Protein AF-A0A229HNH2-F1 (afdb_monomer)

Mean predicted aligned error: 7.45 Å

Foldseek 3Di:
DAAQEEFEDQADQQAAADPPQCQLEGAEDELDEQAEYYQEEFEQRAAERYEAEYDVLRAYEQYEYEQYEYYHRPAHYENAYDLNHQYWQYAYYNYHGDHYFVRCLNVQQHPRHGHDSVPDGGDPGPGDDRRNHDHPVPDDDDDDDPVCNPVVPDDDDDDPPPDDDDDRVPRHNDDPCVCVPPPPPPPDDD

pLDDT: mean 87.56, std 13.3, range [35.66, 98.62]

Nearest PDB structures (foldseek):
  2pyg-assembly1_A  TM=7.990E-01  e=7.501E-02  unclassified
  6qi5-assembly1_S  TM=5.447E-01  e=1.679E+00  Lizard adenovirus 2
  9buj-assembly1_A  TM=2.750E-01  e=4.146E+00  Pseudoalteromonas fuliginea

Solvent-accessible surface area (backbone atoms only — not comparable to full-atom values): 10887 Å² total; per-residue (Å²): 118,47,65,32,41,78,38,63,53,41,59,77,57,83,36,52,54,62,92,82,67,57,72,10,40,50,44,82,36,63,27,44,61,64,42,40,41,36,16,30,33,25,30,47,6,72,49,19,17,39,39,40,21,31,40,83,82,31,33,27,28,45,28,38,43,30,47,26,41,35,46,75,28,70,22,29,37,40,44,44,44,39,92,86,10,46,27,32,38,32,18,34,42,78,52,48,73,86,41,44,32,45,74,58,41,70,72,59,12,30,59,89,70,15,26,53,60,81,56,78,74,28,78,80,81,91,64,80,80,74,70,76,38,40,58,74,89,71,55,77,75,80,74,90,50,85,93,47,84,51,69,93,74,60,76,91,72,82,87,69,85,66,82,70,88,81,61,72,94,74,51,55,59,59,63,95,62,65,76,65,77,64,79,77,81,69,92,74,81,133

Structure (mmCIF, N/CA/C/O backbone):
data_AF-A0A229HNH2-F1
#
_entry.id   AF-A0A229HNH2-F1
#
loop_
_atom_site.group_PD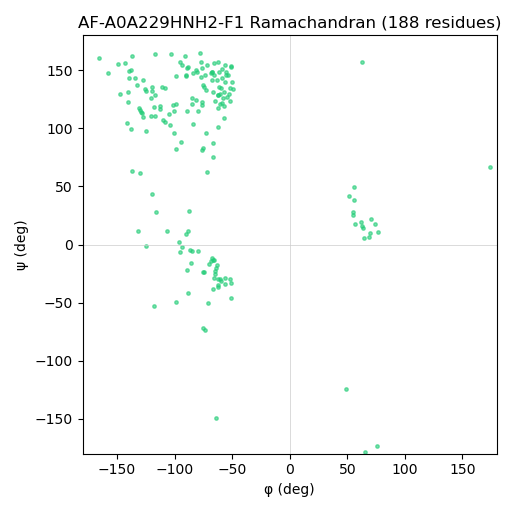B
_atom_site.id
_atom_site.type_symbol
_atom_site.label_atom_id
_atom_site.label_alt_id
_atom_site.label_comp_id
_atom_site.label_asym_id
_atom_site.label_entity_id
_atom_site.label_seq_id
_atom_site.pdbx_PDB_ins_code
_atom_site.Cartn_x
_atom_site.Cartn_y
_atom_site.Cartn_z
_atom_site.occupancy
_atom_site.B_iso_or_equiv
_atom_site.auth_seq_id
_atom_site.auth_comp_id
_atom_site.auth_asym_id
_atom_site.auth_atom_id
_atom_site.pdbx_PDB_model_num
ATOM 1 N N . MET A 1 1 ? -10.407 2.114 -5.398 1.00 87.88 1 MET A N 1
ATOM 2 C CA . MET A 1 1 ? -10.432 0.740 -4.842 1.00 87.88 1 MET A CA 1
ATOM 3 C C . MET A 1 1 ? -9.210 -0.003 -5.349 1.00 87.88 1 MET A C 1
ATOM 5 O O . MET A 1 1 ? -8.843 0.214 -6.494 1.00 87.88 1 MET A O 1
ATOM 9 N N . VAL A 1 2 ? -8.609 -0.860 -4.525 1.00 94.00 2 VAL A N 1
ATOM 10 C CA . VAL A 1 2 ? -7.441 -1.685 -4.864 1.00 94.00 2 VAL A CA 1
ATOM 11 C C . VAL A 1 2 ? -7.742 -3.128 -4.459 1.00 94.00 2 VAL A C 1
ATOM 13 O O . VAL A 1 2 ? -7.948 -3.395 -3.273 1.00 94.00 2 VAL A O 1
ATOM 16 N N . ALA A 1 3 ? -7.817 -4.052 -5.419 1.00 95.69 3 ALA A N 1
ATOM 17 C CA . ALA A 1 3 ? -8.195 -5.434 -5.133 1.00 95.69 3 ALA A CA 1
ATOM 18 C C . ALA A 1 3 ? -7.377 -6.472 -5.903 1.00 95.69 3 ALA A C 1
ATOM 20 O O . ALA A 1 3 ? -7.066 -6.252 -7.070 1.00 95.69 3 ALA A O 1
ATOM 21 N N . GLY A 1 4 ? -7.073 -7.602 -5.256 1.00 96.38 4 GLY A N 1
ATOM 22 C CA . GLY A 1 4 ? -6.458 -8.764 -5.908 1.00 96.38 4 GLY A CA 1
ATOM 23 C C . GLY A 1 4 ? -5.004 -8.601 -6.337 1.00 96.38 4 GLY A C 1
ATOM 24 O O . GLY A 1 4 ? -4.561 -9.313 -7.233 1.00 96.38 4 GLY A O 1
ATOM 25 N N . ASN A 1 5 ? -4.259 -7.664 -5.749 1.00 97.06 5 ASN A N 1
ATOM 26 C CA . ASN A 1 5 ? -2.868 -7.420 -6.130 1.00 97.06 5 ASN A CA 1
ATOM 27 C C . ASN A 1 5 ? -1.907 -8.275 -5.302 1.00 97.06 5 ASN A C 1
ATOM 29 O O . ASN A 1 5 ? -2.140 -8.502 -4.113 1.00 97.06 5 ASN A O 1
ATOM 33 N N . LEU A 1 6 ? -0.806 -8.696 -5.926 1.00 97.69 6 LEU A N 1
ATOM 34 C CA . LEU A 1 6 ? 0.393 -9.174 -5.244 1.00 97.69 6 LEU A CA 1
ATOM 35 C C . LEU A 1 6 ? 1.407 -8.025 -5.204 1.00 97.69 6 LEU A C 1
ATOM 37 O O . LEU A 1 6 ? 1.795 -7.520 -6.255 1.00 97.69 6 LEU A O 1
ATOM 41 N N . VAL A 1 7 ? 1.827 -7.619 -4.007 1.00 97.31 7 VAL A N 1
ATOM 42 C CA . VAL A 1 7 ? 2.849 -6.585 -3.798 1.00 97.31 7 VAL A CA 1
ATOM 43 C C . VAL A 1 7 ? 3.923 -7.142 -2.875 1.00 97.31 7 VAL A C 1
ATOM 45 O O . VAL A 1 7 ? 3.673 -7.353 -1.690 1.00 97.31 7 VAL A O 1
ATOM 48 N N . SER A 1 8 ? 5.115 -7.401 -3.402 1.00 96.31 8 SER A N 1
ATOM 49 C CA . SER A 1 8 ? 6.157 -8.086 -2.640 1.00 96.31 8 SER A CA 1
ATOM 50 C C . SER A 1 8 ? 7.541 -7.488 -2.822 1.00 96.31 8 SER A C 1
ATOM 52 O O . SER A 1 8 ? 7.865 -6.998 -3.901 1.00 96.31 8 SER A O 1
ATOM 54 N N . ASP A 1 9 ? 8.365 -7.616 -1.782 1.00 94.44 9 ASP A N 1
ATOM 55 C CA . ASP A 1 9 ? 9.803 -7.336 -1.812 1.00 94.44 9 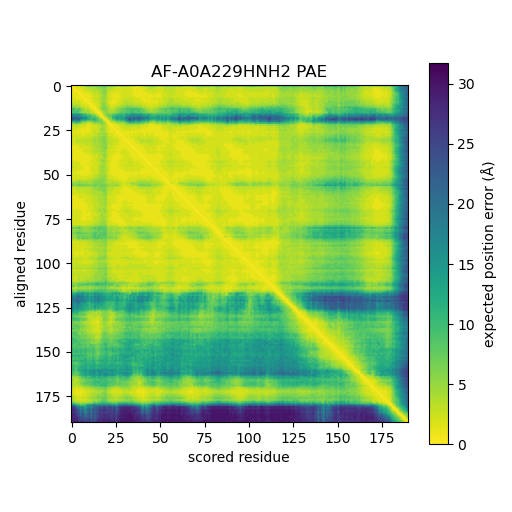ASP A CA 1
ATOM 56 C C . ASP A 1 9 ? 10.163 -5.956 -2.391 1.00 94.44 9 ASP A C 1
ATOM 58 O O . ASP A 1 9 ? 11.131 -5.843 -3.149 1.00 94.44 9 ASP A O 1
ATOM 62 N N . ASN A 1 10 ? 9.418 -4.895 -2.048 1.00 91.94 10 ASN A N 1
ATOM 63 C CA . ASN A 1 10 ? 9.704 -3.535 -2.522 1.00 91.94 10 ASN A CA 1
ATOM 64 C C . ASN A 1 10 ? 10.969 -2.945 -1.856 1.00 91.94 10 ASN A C 1
ATOM 66 O O . ASN A 1 10 ? 10.907 -1.977 -1.107 1.00 91.94 10 ASN A O 1
ATOM 70 N N . ASN A 1 11 ? 12.123 -3.572 -2.077 1.00 91.62 11 ASN A N 1
ATOM 71 C CA . ASN A 1 11 ? 13.376 -3.355 -1.351 1.00 91.62 11 ASN A CA 1
ATOM 72 C C . ASN A 1 11 ? 14.586 -3.179 -2.288 1.00 91.62 11 ASN A C 1
ATOM 74 O O . ASN A 1 11 ? 15.728 -3.268 -1.824 1.00 91.62 11 ASN A O 1
ATOM 78 N N . ALA A 1 12 ? 14.360 -3.000 -3.594 1.00 89.06 12 ALA A N 1
ATOM 79 C CA . ALA A 1 12 ? 15.430 -2.843 -4.578 1.00 89.06 12 ALA A CA 1
ATOM 80 C C . ALA A 1 12 ? 16.268 -1.599 -4.244 1.00 89.06 12 ALA A C 1
ATOM 82 O O . ALA A 1 12 ? 15.740 -0.497 -4.119 1.00 89.06 12 ALA A O 1
ATOM 83 N N 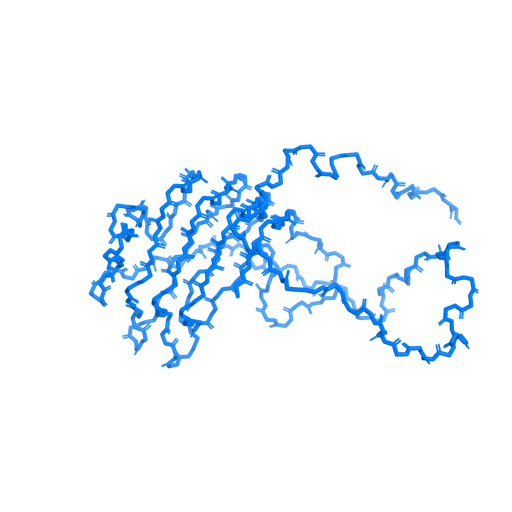. ARG A 1 13 ? 17.570 -1.796 -4.011 1.00 85.75 13 ARG A N 1
ATOM 84 C CA . ARG A 1 13 ? 18.489 -0.729 -3.566 1.00 85.75 13 ARG A CA 1
ATOM 85 C C . ARG A 1 13 ? 19.124 0.024 -4.730 1.00 85.75 13 ARG A C 1
ATOM 87 O O . ARG A 1 13 ? 19.587 1.141 -4.552 1.00 85.75 13 ARG A O 1
ATOM 94 N N . ASP A 1 14 ? 19.155 -0.617 -5.885 1.00 85.50 14 ASP A N 1
ATOM 95 C CA . ASP A 1 14 ? 19.670 -0.166 -7.173 1.00 85.50 14 ASP A CA 1
ATOM 96 C C . ASP A 1 14 ? 18.609 0.590 -7.988 1.00 85.50 14 ASP A C 1
ATOM 98 O O . ASP A 1 14 ? 18.627 0.604 -9.215 1.00 85.50 14 ASP A O 1
ATOM 102 N N . THR A 1 15 ? 17.668 1.236 -7.303 1.00 82.75 15 THR A N 1
ATOM 103 C CA . THR A 1 15 ? 16.742 2.189 -7.911 1.00 82.75 15 THR A CA 1
ATOM 104 C C . THR A 1 15 ? 17.283 3.603 -7.742 1.00 82.75 15 THR A C 1
ATOM 106 O O . THR A 1 15 ? 18.041 3.855 -6.799 1.00 82.75 15 THR A O 1
ATOM 109 N N . PRO A 1 16 ? 16.873 4.564 -8.585 1.00 83.25 16 PRO A N 1
ATOM 110 C CA . PRO A 1 16 ? 17.062 5.970 -8.269 1.00 83.25 16 PRO A CA 1
ATOM 111 C C . PRO A 1 16 ? 16.540 6.307 -6.875 1.00 83.25 16 PRO A C 1
ATOM 113 O O . PRO A 1 16 ? 15.633 5.628 -6.372 1.00 83.25 16 PRO A O 1
ATOM 116 N N . GLU A 1 17 ? 17.106 7.346 -6.261 1.00 76.19 17 GLU A N 1
ATOM 117 C CA . GLU A 1 17 ? 16.601 7.856 -4.989 1.00 76.19 17 GLU A CA 1
ATOM 118 C C . GLU A 1 17 ? 15.090 8.108 -5.102 1.00 76.19 17 GLU A C 1
ATOM 120 O O . GLU A 1 17 ? 14.620 8.839 -5.978 1.00 76.19 17 GLU A O 1
ATOM 125 N N . GLN A 1 18 ? 14.309 7.478 -4.223 1.00 65.44 18 GLN A N 1
ATOM 126 C CA . GLN A 1 18 ? 12.887 7.769 -4.130 1.00 65.44 18 GLN A CA 1
ATOM 127 C C . GLN A 1 18 ? 12.692 8.989 -3.238 1.00 65.44 18 GLN A C 1
ATOM 129 O O . GLN A 1 18 ? 12.740 8.873 -2.013 1.00 65.44 18 GLN A O 1
ATOM 134 N N . ALA A 1 19 ? 12.418 10.130 -3.872 1.00 54.72 19 ALA A N 1
ATOM 135 C CA . ALA A 1 19 ? 12.177 11.409 -3.207 1.00 54.72 19 ALA A CA 1
ATOM 136 C C . ALA A 1 19 ? 11.106 11.337 -2.093 1.00 54.72 19 ALA A C 1
ATOM 138 O O . ALA A 1 19 ? 11.207 12.049 -1.099 1.00 54.72 19 ALA A O 1
ATOM 139 N N . ASP A 1 20 ? 10.132 10.425 -2.213 1.00 57.72 20 ASP A N 1
ATOM 140 C CA . ASP A 1 20 ? 8.937 10.382 -1.354 1.00 57.72 20 ASP A CA 1
ATOM 141 C C . ASP A 1 20 ? 8.919 9.237 -0.320 1.00 57.72 20 ASP A C 1
ATOM 143 O O . ASP A 1 20 ? 7.894 8.957 0.304 1.00 57.72 20 ASP A O 1
ATOM 147 N N . GLY A 1 21 ? 10.041 8.538 -0.109 1.00 69.94 21 GLY A N 1
ATOM 148 C CA . GLY A 1 21 ? 10.166 7.581 1.000 1.00 69.94 21 GLY A CA 1
ATOM 149 C C . GLY A 1 21 ? 9.406 6.252 0.845 1.00 69.94 21 GLY A C 1
ATOM 150 O O . GLY A 1 21 ? 9.248 5.533 1.835 1.00 69.94 21 GLY A O 1
ATOM 151 N N . GLY A 1 22 ? 8.991 5.897 -0.377 1.00 84.00 22 GLY A N 1
ATOM 152 C CA . GLY A 1 22 ? 8.278 4.652 -0.711 1.00 84.00 22 GLY A CA 1
ATOM 153 C C . GLY A 1 22 ? 9.092 3.357 -0.571 1.00 84.00 22 GLY A C 1
ATOM 154 O O . GLY A 1 22 ? 8.516 2.268 -0.571 1.00 84.00 22 GLY A O 1
ATOM 155 N N . PHE A 1 23 ? 10.415 3.456 -0.404 1.00 89.44 23 PHE A N 1
ATOM 156 C CA . PHE A 1 23 ? 11.299 2.303 -0.224 1.00 89.44 23 PHE A CA 1
ATOM 157 C C . PHE A 1 23 ? 10.831 1.415 0.937 1.00 89.44 23 PHE A C 1
ATOM 159 O O . PHE A 1 23 ? 10.675 1.885 2.067 1.00 89.44 23 PHE A O 1
ATOM 166 N N . GLY A 1 24 ? 10.665 0.120 0.680 1.00 92.12 24 GLY A N 1
ATOM 167 C CA . GLY A 1 24 ? 10.291 -0.876 1.681 1.00 92.12 24 GLY A CA 1
ATOM 168 C C . GLY A 1 24 ? 8.819 -0.860 2.084 1.00 92.12 24 GLY A C 1
ATOM 169 O O . GLY A 1 24 ? 8.477 -1.502 3.077 1.00 92.12 24 GLY A O 1
ATOM 170 N N . ILE A 1 25 ? 7.957 -0.128 1.374 1.00 93.50 25 ILE A N 1
ATOM 171 C CA . ILE A 1 25 ? 6.512 -0.065 1.630 1.00 93.50 25 ILE A CA 1
ATOM 172 C C . ILE A 1 25 ? 5.762 -0.811 0.523 1.00 93.50 25 ILE A C 1
ATOM 174 O O . ILE A 1 25 ? 6.049 -0.603 -0.650 1.00 93.50 25 ILE A O 1
ATOM 178 N N . GLY A 1 26 ? 4.776 -1.639 0.875 1.00 96.25 26 GLY A N 1
ATOM 179 C CA . GLY A 1 26 ? 3.901 -2.285 -0.105 1.00 96.25 26 GLY A CA 1
ATOM 180 C C . GLY A 1 26 ? 2.863 -1.322 -0.694 1.00 96.25 26 GLY A C 1
ATOM 181 O O . GLY A 1 26 ? 2.951 -0.926 -1.851 1.00 96.25 26 GLY A O 1
ATOM 182 N N . ILE A 1 27 ? 1.860 -0.936 0.096 1.00 97.25 27 ILE A N 1
ATOM 183 C CA . ILE A 1 27 ? 0.777 -0.027 -0.318 1.00 97.25 27 ILE A CA 1
ATOM 184 C C . ILE A 1 27 ? 0.704 1.150 0.656 1.00 97.25 27 ILE A C 1
ATOM 186 O O . ILE A 1 27 ? 0.673 0.951 1.867 1.00 97.25 27 ILE A O 1
ATOM 190 N N . GLY A 1 28 ? 0.640 2.378 0.146 1.00 94.75 28 GLY A N 1
ATOM 191 C CA . GLY A 1 28 ? 0.473 3.586 0.959 1.00 94.75 28 GLY A CA 1
ATOM 192 C C . GLY A 1 28 ? -0.893 4.243 0.766 1.00 94.75 28 GLY A C 1
ATOM 193 O O . GLY A 1 28 ? -1.346 4.419 -0.362 1.00 94.75 28 GLY A O 1
ATOM 194 N N . ILE A 1 29 ? -1.532 4.645 1.865 1.00 95.00 29 ILE A N 1
ATOM 195 C CA . ILE A 1 29 ? -2.704 5.528 1.893 1.00 95.00 29 ILE A CA 1
ATOM 196 C C . ILE A 1 29 ? -2.367 6.714 2.797 1.00 95.00 29 ILE A C 1
ATOM 198 O O . ILE A 1 29 ? -2.491 6.621 4.017 1.00 95.00 29 ILE A O 1
ATOM 202 N N . ALA A 1 30 ? -1.963 7.830 2.195 1.00 92.94 30 ALA A N 1
ATOM 203 C CA . ALA A 1 30 ? -1.627 9.063 2.901 1.00 92.94 30 ALA A CA 1
ATOM 204 C C . ALA A 1 30 ? -2.760 10.087 2.716 1.00 92.94 30 ALA A C 1
ATOM 206 O O . ALA A 1 30 ? -3.043 10.506 1.598 1.00 92.94 30 ALA A O 1
ATOM 207 N N . GLY A 1 31 ? -3.485 10.415 3.792 1.00 94.06 31 GLY A N 1
ATOM 208 C CA . GLY A 1 31 ? -4.653 11.313 3.762 1.00 94.06 31 GLY A CA 1
ATOM 209 C C . GLY A 1 31 ? -5.854 10.788 2.958 1.00 94.06 31 GLY A C 1
ATOM 210 O O . GLY A 1 31 ? -6.844 11.494 2.777 1.00 94.06 31 GLY A O 1
ATOM 211 N N . GLY A 1 32 ? -5.789 9.551 2.460 1.00 95.38 32 GLY A N 1
ATOM 212 C CA . GLY A 1 32 ? -6.831 8.972 1.618 1.00 95.38 32 GLY A CA 1
ATOM 213 C C . GLY A 1 32 ? -8.137 8.734 2.374 1.00 95.38 32 GLY A C 1
ATOM 214 O O . GLY A 1 32 ? -8.141 8.411 3.565 1.00 95.38 32 GLY A O 1
ATOM 215 N N . GLN A 1 33 ? -9.261 8.851 1.667 1.00 96.62 33 GLN A N 1
ATOM 216 C CA . GLN A 1 33 ? -10.592 8.699 2.249 1.00 96.62 33 GLN A CA 1
ATOM 217 C C . GLN A 1 33 ? -11.430 7.685 1.475 1.00 96.62 33 GLN A C 1
ATOM 219 O O . GLN A 1 33 ? -11.388 7.649 0.247 1.00 96.62 33 GLN A O 1
ATOM 224 N N . HIS A 1 34 ? -12.210 6.882 2.196 1.00 97.31 34 HIS A N 1
ATOM 225 C CA . HIS A 1 34 ? -13.158 5.908 1.651 1.00 97.31 34 HIS A CA 1
ATOM 226 C C . HIS A 1 34 ? -12.533 4.911 0.662 1.00 97.31 34 HIS A C 1
ATOM 228 O O . HIS A 1 34 ? -13.211 4.374 -0.217 1.00 97.31 34 HIS A O 1
ATOM 234 N N . ASN A 1 35 ? -11.235 4.625 0.809 1.00 97.38 35 ASN A N 1
ATOM 235 C CA . ASN A 1 35 ? -10.569 3.611 0.005 1.00 97.38 35 ASN A CA 1
ATOM 236 C C . ASN A 1 35 ? -10.990 2.217 0.463 1.00 97.38 35 ASN A C 1
ATOM 238 O O . ASN A 1 35 ? -11.176 1.967 1.651 1.00 97.38 35 ASN A O 1
ATOM 242 N N . ALA A 1 36 ? -11.079 1.291 -0.486 1.00 96.38 36 ALA A N 1
ATOM 243 C CA . ALA A 1 36 ? -11.277 -0.126 -0.218 1.00 96.38 36 ALA A CA 1
ATOM 244 C C . ALA A 1 36 ? -10.067 -0.907 -0.739 1.00 96.38 36 ALA A C 1
ATOM 246 O O . ALA A 1 36 ? -9.789 -0.864 -1.942 1.00 96.38 36 ALA A O 1
ATOM 247 N N . LEU A 1 37 ? -9.363 -1.583 0.170 1.00 97.44 37 LEU A N 1
ATOM 248 C CA . LEU A 1 37 ? -8.260 -2.504 -0.104 1.00 97.44 37 LEU A CA 1
ATOM 249 C C . LEU A 1 37 ? -8.750 -3.919 0.181 1.00 97.44 37 LEU A C 1
ATOM 251 O O . LEU A 1 37 ? -8.927 -4.290 1.343 1.00 97.44 37 LEU A O 1
ATOM 255 N N . LEU A 1 38 ? -9.006 -4.685 -0.876 1.00 97.19 38 LEU A N 1
ATOM 256 C CA . LEU A 1 38 ? -9.692 -5.972 -0.794 1.00 97.19 38 LEU A CA 1
ATOM 257 C C . LEU A 1 38 ? -8.810 -7.099 -1.329 1.00 97.19 38 LEU A C 1
ATOM 259 O O . LEU A 1 38 ? -8.402 -7.054 -2.485 1.00 97.19 38 LEU A O 1
ATOM 263 N N . ARG A 1 39 ? -8.582 -8.157 -0.547 1.00 98.19 39 ARG A N 1
ATOM 264 C CA . ARG A 1 39 ? -7.971 -9.401 -1.066 1.00 98.19 39 ARG A CA 1
ATOM 265 C C . ARG A 1 39 ? -6.615 -9.190 -1.754 1.00 98.19 39 ARG A C 1
ATOM 267 O O . ARG A 1 39 ? -6.324 -9.816 -2.766 1.00 98.19 39 ARG A O 1
ATOM 274 N N . ASN A 1 40 ? -5.783 -8.298 -1.227 1.00 98.44 40 ASN A N 1
ATOM 275 C CA . ASN A 1 40 ? -4.406 -8.138 -1.691 1.00 98.44 40 ASN A CA 1
ATOM 276 C C . ASN A 1 40 ? -3.475 -9.053 -0.883 1.00 98.44 40 ASN A C 1
ATOM 278 O O . ASN A 1 40 ? -3.683 -9.247 0.318 1.00 98.44 40 ASN A O 1
ATOM 282 N N . ARG A 1 41 ? -2.436 -9.589 -1.526 1.00 98.38 41 ARG A N 1
ATOM 283 C CA . ARG A 1 41 ? -1.304 -10.235 -0.855 1.00 98.38 41 ARG A CA 1
ATOM 284 C C . ARG A 1 41 ? -0.131 -9.263 -0.823 1.00 98.38 41 ARG A C 1
ATOM 286 O O . ARG A 1 41 ? 0.333 -8.847 -1.880 1.00 98.38 41 ARG A O 1
ATOM 293 N N . VAL A 1 42 ? 0.340 -8.913 0.372 1.00 98.50 42 VAL A N 1
ATOM 294 C CA . VAL A 1 42 ? 1.434 -7.950 0.549 1.00 98.50 42 VAL A CA 1
ATOM 295 C C . VAL A 1 42 ? 2.514 -8.531 1.454 1.00 98.50 42 VAL A C 1
ATOM 297 O O . VAL A 1 42 ? 2.252 -8.757 2.636 1.00 98.50 42 VAL A O 1
ATOM 300 N N . SER A 1 43 ? 3.717 -8.779 0.932 1.00 97.69 43 SER A N 1
ATOM 301 C CA . SER A 1 43 ? 4.736 -9.525 1.682 1.00 97.69 43 SER A CA 1
ATOM 302 C C . SER A 1 43 ? 6.179 -9.070 1.495 1.00 97.69 43 SER A C 1
ATOM 304 O O . SER A 1 43 ? 6.533 -8.480 0.480 1.00 97.69 43 SER A O 1
ATOM 306 N N . GLY A 1 44 ? 7.036 -9.364 2.473 1.00 95.94 44 GLY A N 1
ATOM 307 C CA . GLY A 1 44 ? 8.487 -9.179 2.341 1.00 95.94 44 GLY A CA 1
ATOM 308 C C . GLY A 1 44 ? 8.955 -7.719 2.300 1.00 95.94 44 GLY A C 1
ATOM 309 O O . GLY A 1 44 ? 10.112 -7.447 1.985 1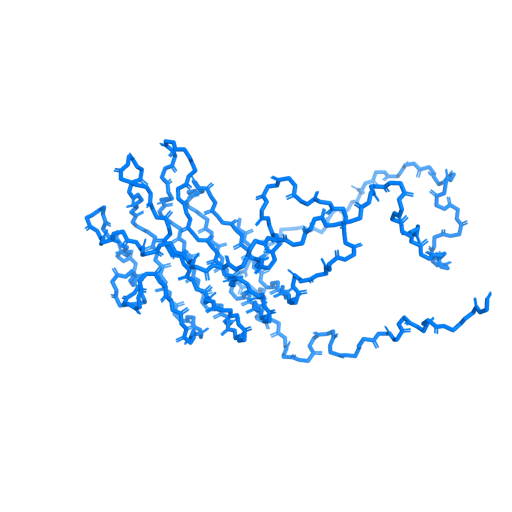.00 95.94 44 GLY A O 1
ATOM 310 N N . ASN A 1 45 ? 8.091 -6.742 2.587 1.00 95.38 45 ASN A N 1
ATOM 311 C CA . ASN A 1 45 ? 8.456 -5.328 2.512 1.00 95.38 45 ASN A CA 1
ATOM 312 C C . ASN A 1 45 ? 9.211 -4.898 3.780 1.00 95.38 45 ASN A C 1
ATOM 314 O O . ASN A 1 45 ? 8.717 -5.030 4.905 1.00 95.38 45 ASN A O 1
ATOM 318 N N . SER A 1 46 ? 10.418 -4.353 3.604 1.00 93.50 46 SER A N 1
ATOM 319 C CA . SER A 1 46 ? 11.363 -4.105 4.705 1.00 93.50 46 SER A CA 1
ATOM 320 C C . SER A 1 46 ? 10.921 -3.040 5.713 1.00 93.50 46 SER A C 1
ATOM 322 O O . SER A 1 46 ? 11.513 -2.943 6.789 1.00 93.50 46 SER A O 1
ATOM 324 N N . ARG A 1 47 ? 9.888 -2.244 5.408 1.00 92.12 47 ARG A N 1
ATOM 325 C CA . ARG A 1 47 ? 9.325 -1.235 6.318 1.00 92.12 47 ARG A CA 1
ATOM 326 C C . ARG A 1 47 ? 7.882 -1.505 6.687 1.00 92.12 47 ARG A C 1
ATOM 328 O O . ARG A 1 47 ? 7.557 -1.490 7.874 1.00 92.12 47 ARG A O 1
ATOM 335 N N . ALA A 1 48 ? 7.018 -1.691 5.695 1.00 94.56 48 ALA A N 1
ATOM 336 C CA . ALA A 1 48 ? 5.599 -1.865 5.948 1.00 94.56 48 ALA A CA 1
ATOM 337 C C . ALA A 1 48 ? 4.869 -2.584 4.813 1.00 94.56 48 ALA A C 1
ATOM 339 O O . ALA A 1 48 ? 5.185 -2.383 3.644 1.00 94.56 48 ALA A O 1
ATOM 340 N N . GLY A 1 49 ? 3.836 -3.350 5.157 1.00 97.31 49 GLY A N 1
ATOM 341 C CA . GLY A 1 49 ? 2.895 -3.898 4.188 1.00 97.31 49 GLY A CA 1
ATOM 342 C C . GLY A 1 49 ? 1.961 -2.812 3.653 1.00 97.31 49 GLY A C 1
ATOM 343 O O . GLY A 1 49 ? 2.123 -2.358 2.525 1.00 97.31 49 GLY A O 1
ATOM 344 N N . ILE A 1 50 ? 0.999 -2.365 4.462 1.00 97.50 50 ILE A N 1
ATOM 345 C CA . ILE A 1 50 ? 0.043 -1.305 4.116 1.00 97.50 50 ILE A CA 1
ATOM 346 C C . ILE A 1 50 ? 0.163 -0.149 5.112 1.00 97.50 50 ILE A C 1
ATOM 348 O O . ILE A 1 50 ? -0.251 -0.270 6.262 1.00 97.50 50 ILE A O 1
ATOM 352 N N . VAL A 1 51 ? 0.675 0.997 4.670 1.00 94.81 51 VAL A N 1
ATOM 353 C CA . VAL A 1 51 ? 0.734 2.222 5.479 1.00 94.81 51 VAL A CA 1
ATOM 354 C C . VAL A 1 51 ? -0.587 2.971 5.368 1.00 94.81 51 VAL A C 1
ATOM 356 O O . VAL A 1 51 ? -1.023 3.305 4.269 1.00 94.81 51 VAL A O 1
ATOM 359 N N . LEU A 1 52 ? -1.199 3.279 6.510 1.00 94.31 52 LEU A N 1
ATOM 360 C CA . LEU A 1 52 ? -2.359 4.160 6.595 1.00 94.31 52 LEU A CA 1
ATOM 361 C C . LEU A 1 52 ? -1.980 5.380 7.430 1.00 94.31 52 LEU A C 1
ATOM 363 O O . LEU A 1 52 ? -1.785 5.263 8.638 1.00 94.31 52 LEU A O 1
ATOM 367 N N . SER A 1 53 ? -1.870 6.548 6.810 1.00 92.25 53 SER A N 1
ATOM 368 C CA . SER A 1 53 ? -1.344 7.742 7.467 1.00 92.25 53 SER A CA 1
ATOM 369 C C . SER A 1 53 ? -2.148 8.999 7.164 1.00 92.25 53 SER A C 1
ATOM 371 O O . SER A 1 53 ? -2.918 9.070 6.207 1.00 92.25 53 SER A O 1
ATOM 373 N N . SER A 1 54 ? -1.965 10.018 7.999 1.00 92.75 54 SER A N 1
ATOM 374 C CA . SER A 1 54 ? -2.284 11.395 7.614 1.00 92.75 54 SER A CA 1
ATOM 375 C C . SER A 1 54 ? -1.263 11.903 6.600 1.00 92.75 54 SER A C 1
ATOM 377 O O . SER A 1 54 ? -0.115 11.457 6.597 1.00 92.75 54 SER A O 1
ATOM 379 N N . TYR A 1 55 ? -1.670 12.870 5.785 1.00 91.56 55 TYR A N 1
ATOM 380 C CA . TYR A 1 55 ? -0.764 13.636 4.937 1.00 91.56 55 TYR A CA 1
ATOM 381 C C . TYR A 1 55 ? -1.030 15.113 5.175 1.00 91.56 55 TYR A C 1
ATOM 383 O O . TYR A 1 55 ? -2.135 15.580 4.908 1.00 91.56 55 TYR A O 1
ATOM 391 N N . GLU A 1 56 ? -0.058 15.817 5.751 1.00 88.88 56 GLU A N 1
ATOM 392 C CA . GLU A 1 56 ? -0.246 17.191 6.226 1.00 88.88 56 GLU A CA 1
ATOM 393 C C . GLU A 1 56 ? -1.520 17.324 7.095 1.00 88.88 56 GLU A C 1
ATOM 395 O O . GLU A 1 56 ? -1.725 16.571 8.063 1.00 88.88 56 GLU A O 1
ATOM 400 N N . ASP A 1 57 ? -2.414 18.240 6.720 1.00 89.94 57 ASP A N 1
ATOM 401 C CA . ASP A 1 57 ? -3.689 18.505 7.387 1.00 89.94 57 ASP A CA 1
ATOM 402 C C . ASP A 1 57 ? -4.847 17.622 6.870 1.00 89.94 57 ASP A C 1
ATOM 404 O O . ASP A 1 57 ? -6.015 17.839 7.196 1.00 89.94 57 ASP A O 1
ATOM 408 N N . VAL A 1 58 ? -4.535 16.579 6.088 1.00 94.38 58 VAL A N 1
ATOM 409 C CA . VAL A 1 58 ? -5.521 15.647 5.530 1.00 94.38 58 VAL A CA 1
ATOM 410 C C . VAL A 1 58 ? -5.560 14.343 6.343 1.00 94.38 58 VAL A C 1
ATOM 412 O O . VAL A 1 58 ? -4.580 13.586 6.373 1.00 94.38 58 VAL A O 1
ATOM 415 N N . PRO A 1 59 ? -6.684 14.039 7.022 1.00 94.12 59 PRO A N 1
ATOM 416 C CA . PRO A 1 59 ? -6.832 12.813 7.797 1.00 94.12 59 PRO A CA 1
ATOM 417 C C . PRO A 1 59 ? -7.185 11.605 6.911 1.00 94.12 59 PRO A C 1
ATOM 419 O O . PRO A 1 59 ? -7.942 11.753 5.951 1.00 94.12 59 PRO A O 1
ATOM 422 N N . PRO A 1 60 ? -6.751 10.385 7.277 1.00 94.94 60 PRO A N 1
ATOM 423 C CA . PRO A 1 60 ? -7.267 9.169 6.664 1.00 94.94 60 PRO A CA 1
ATOM 424 C C . PRO A 1 60 ? -8.663 8.856 7.220 1.00 94.94 60 PRO A C 1
ATOM 426 O O . PRO A 1 60 ? -8.826 8.671 8.432 1.00 94.94 60 PRO A O 1
ATOM 429 N N . LEU A 1 61 ? -9.681 8.795 6.359 1.00 96.19 61 LEU A N 1
ATOM 430 C CA . LEU A 1 61 ? -11.081 8.640 6.783 1.00 96.19 61 LEU A CA 1
ATOM 431 C C . LEU A 1 61 ? -11.767 7.452 6.119 1.00 96.19 61 LEU A C 1
ATOM 433 O O . LEU A 1 61 ? -11.706 7.301 4.905 1.00 96.19 61 LEU A O 1
ATOM 437 N N . GLY A 1 62 ? -12.491 6.645 6.893 1.00 97.19 62 GLY A N 1
ATOM 438 C CA . GLY A 1 62 ? -13.442 5.678 6.333 1.00 97.19 62 GLY A CA 1
ATOM 439 C C . GLY A 1 62 ? -12.826 4.599 5.433 1.00 97.19 62 GLY A C 1
ATOM 440 O O . GLY A 1 62 ? -13.537 4.017 4.614 1.00 97.19 62 GLY A O 1
ATOM 441 N N . ASN A 1 63 ? -11.514 4.357 5.518 1.00 98.12 63 ASN A N 1
ATOM 442 C CA . ASN A 1 63 ? -10.847 3.367 4.676 1.00 98.12 63 ASN A CA 1
ATOM 443 C C . ASN A 1 63 ? -11.154 1.946 5.170 1.00 98.12 63 ASN A C 1
ATOM 445 O O . ASN A 1 63 ? -11.101 1.674 6.367 1.00 98.12 63 ASN A O 1
ATOM 449 N N . ARG A 1 64 ? -11.441 1.022 4.252 1.00 98.12 64 ARG A N 1
ATOM 450 C CA . ARG A 1 64 ? -11.753 -0.382 4.544 1.00 98.12 64 ARG A CA 1
ATOM 451 C C . ARG A 1 64 ? -10.645 -1.284 4.024 1.00 98.12 64 ARG A C 1
ATOM 453 O O . ARG A 1 64 ? -10.405 -1.346 2.819 1.00 98.12 64 ARG A O 1
ATOM 460 N N . LEU A 1 65 ? -9.971 -1.979 4.931 1.00 98.25 65 LEU A N 1
ATOM 461 C CA . LEU A 1 65 ? -8.936 -2.958 4.614 1.00 98.25 65 LEU A CA 1
ATOM 462 C C . LEU A 1 65 ? -9.501 -4.333 4.946 1.00 98.25 65 LEU A C 1
ATOM 464 O O . LEU A 1 65 ? -9.657 -4.675 6.121 1.00 98.25 65 LEU A O 1
ATOM 468 N N . GLU A 1 66 ? -9.841 -5.118 3.929 1.00 97.88 66 GLU A N 1
ATOM 469 C CA . GLU A 1 66 ? -10.572 -6.363 4.135 1.00 97.88 66 GLU A CA 1
ATOM 470 C C . GLU A 1 66 ? -9.992 -7.554 3.379 1.00 97.88 66 GLU A C 1
ATOM 472 O O . GLU A 1 66 ? -9.681 -7.476 2.190 1.00 97.88 66 GLU A O 1
ATOM 477 N N . HIS A 1 67 ? -9.923 -8.694 4.066 1.00 98.00 67 HIS A N 1
ATOM 478 C CA . HIS A 1 67 ? -9.507 -9.978 3.501 1.00 98.00 67 HIS A CA 1
ATOM 479 C C . HIS A 1 67 ? -8.128 -9.955 2.821 1.00 98.00 67 HIS A C 1
ATOM 481 O O . HIS A 1 67 ? -7.873 -10.754 1.926 1.00 98.00 67 HIS A O 1
ATOM 487 N N . ASN A 1 68 ? -7.243 -9.037 3.217 1.00 98.62 68 ASN A N 1
ATOM 488 C CA . ASN A 1 68 ? -5.864 -8.993 2.739 1.00 98.62 68 ASN A CA 1
ATOM 489 C C . ASN A 1 68 ? -5.005 -9.995 3.521 1.00 98.62 68 ASN A C 1
ATOM 491 O O . ASN A 1 68 ? -5.246 -10.242 4.704 1.00 98.62 68 ASN A O 1
ATOM 495 N N . THR A 1 69 ? -3.970 -10.530 2.882 1.00 98.62 69 THR A N 1
ATOM 496 C CA . THR A 1 69 ? -2.966 -11.378 3.535 1.00 98.62 69 THR A CA 1
ATOM 497 C C . THR A 1 69 ? -1.636 -10.650 3.557 1.00 98.62 69 THR A C 1
ATOM 499 O O . THR A 1 69 ? -1.096 -10.326 2.499 1.00 98.62 69 THR A O 1
ATOM 502 N N . LEU A 1 70 ? -1.122 -10.398 4.759 1.00 98.56 70 LEU A N 1
ATOM 503 C CA . LEU A 1 70 ? 0.154 -9.738 4.974 1.00 98.56 70 LEU A CA 1
ATOM 504 C C . LEU A 1 70 ? 1.097 -10.671 5.737 1.00 98.56 70 LEU A C 1
ATOM 506 O O . LEU A 1 70 ? 0.692 -11.288 6.722 1.00 98.56 70 LEU A O 1
ATOM 510 N N . SER A 1 71 ? 2.329 -10.804 5.250 1.00 97.38 71 SER A N 1
ATOM 511 C CA . SER A 1 71 ? 3.362 -11.643 5.866 1.00 97.38 71 SER A CA 1
ATOM 512 C C . SER A 1 71 ? 4.751 -11.065 5.623 1.00 97.38 71 SER A C 1
ATOM 514 O O . SER A 1 71 ? 4.965 -10.342 4.656 1.00 97.38 71 SER A O 1
ATOM 516 N N . ASP A 1 72 ? 5.712 -11.380 6.487 1.00 96.38 72 ASP A N 1
ATOM 517 C CA . ASP A 1 72 ? 7.136 -11.068 6.276 1.00 96.38 72 ASP A CA 1
ATOM 518 C C . ASP A 1 72 ? 7.452 -9.573 6.054 1.00 96.38 72 ASP A C 1
ATOM 520 O O . ASP A 1 72 ? 8.521 -9.213 5.564 1.00 96.38 72 ASP A O 1
ATOM 524 N N . ASN A 1 73 ? 6.528 -8.679 6.420 1.00 96.00 73 ASN A N 1
ATOM 525 C CA . ASN A 1 73 ? 6.762 -7.241 6.458 1.00 96.00 73 ASN A CA 1
ATOM 526 C C . ASN A 1 73 ? 7.292 -6.855 7.846 1.00 96.00 73 ASN A C 1
ATOM 528 O O . ASN A 1 73 ? 6.920 -7.465 8.848 1.00 96.00 73 ASN A O 1
ATOM 532 N N . ALA A 1 74 ? 8.088 -5.787 7.953 1.00 94.31 74 ALA A N 1
ATOM 533 C CA . ALA A 1 74 ? 8.524 -5.314 9.277 1.00 94.31 74 ALA A CA 1
ATOM 534 C C . ALA A 1 74 ? 7.341 -4.856 10.164 1.00 94.31 74 ALA A C 1
ATOM 536 O O . ALA A 1 74 ? 7.337 -5.033 11.389 1.00 94.31 74 ALA A O 1
ATOM 537 N N . VAL A 1 75 ? 6.317 -4.266 9.540 1.00 95.19 75 VAL A N 1
ATOM 538 C CA . VAL A 1 75 ? 4.992 -4.003 10.119 1.00 95.19 75 VAL A CA 1
ATOM 539 C C . VAL A 1 75 ? 3.954 -4.282 9.043 1.00 95.19 75 VAL A C 1
ATOM 541 O O . VAL A 1 75 ? 4.071 -3.755 7.945 1.00 95.19 75 VAL A O 1
ATOM 544 N N . ASP A 1 76 ? 2.904 -5.038 9.323 1.00 97.44 76 ASP A N 1
ATOM 545 C CA . ASP A 1 76 ? 1.851 -5.257 8.333 1.00 97.44 76 ASP A CA 1
ATOM 546 C C . ASP A 1 76 ? 1.032 -3.992 8.119 1.00 97.44 76 ASP A C 1
ATOM 548 O O . ASP A 1 76 ? 0.868 -3.558 6.984 1.00 97.44 76 ASP A O 1
ATOM 552 N N . ILE A 1 77 ? 0.551 -3.367 9.198 1.00 96.12 77 ILE A N 1
ATOM 553 C CA . ILE A 1 77 ? -0.245 -2.136 9.105 1.00 96.12 77 ILE A CA 1
ATOM 554 C C . ILE A 1 77 ? 0.178 -1.133 10.180 1.00 96.12 77 ILE A C 1
ATOM 556 O O . ILE A 1 77 ? -0.254 -1.254 11.332 1.00 96.12 77 ILE A O 1
ATOM 560 N N . PRO A 1 78 ? 1.003 -0.129 9.841 1.00 93.94 78 PRO A N 1
ATOM 561 C CA . PRO A 1 78 ? 1.167 1.056 10.668 1.00 93.94 78 PRO A CA 1
ATOM 562 C C . PRO A 1 78 ? 0.073 2.100 10.373 1.00 93.94 78 PRO A C 1
ATOM 564 O O . PRO A 1 78 ? -0.044 2.607 9.258 1.00 93.94 78 PRO A O 1
ATOM 567 N N . TYR A 1 79 ? -0.698 2.454 11.404 1.00 93.06 79 TYR A N 1
ATOM 568 C CA . TYR A 1 79 ? -1.680 3.539 11.416 1.00 93.06 79 TYR A CA 1
ATOM 569 C C . TYR A 1 79 ? -1.063 4.835 11.964 1.00 93.06 79 TYR A C 1
ATOM 571 O O . TYR A 1 79 ? -1.099 5.122 13.162 1.00 93.06 79 TYR A O 1
ATOM 579 N N . GLN A 1 80 ? -0.463 5.627 11.083 1.00 89.94 80 GLN A N 1
ATOM 580 C CA . GLN A 1 80 ? 0.332 6.804 11.432 1.00 89.94 80 GLN A CA 1
ATOM 581 C C . GLN A 1 80 ? -0.483 8.090 11.287 1.00 89.94 80 GLN A C 1
ATOM 583 O O . GLN A 1 80 ? -0.399 8.803 10.288 1.00 89.94 80 GLN A O 1
ATOM 588 N N . ARG A 1 81 ? -1.280 8.404 12.306 1.00 85.75 81 ARG A N 1
ATOM 589 C CA . ARG A 1 81 ? -2.028 9.666 12.352 1.00 85.75 81 ARG A CA 1
ATOM 590 C C . ARG A 1 81 ? -1.190 10.828 12.891 1.00 85.75 81 ARG A C 1
ATOM 592 O O . ARG A 1 81 ? -0.391 10.644 13.810 1.00 85.75 81 ARG A O 1
ATOM 599 N N . SER A 1 82 ? -1.440 12.038 12.398 1.00 86.38 82 SER A N 1
ATOM 600 C CA . SER A 1 82 ? -0.962 13.269 13.039 1.00 86.38 82 SER A CA 1
ATOM 601 C C . SER A 1 82 ? -1.979 13.763 14.087 1.00 86.38 82 SER A C 1
ATOM 603 O O . SER A 1 82 ? -3.179 13.494 13.961 1.00 86.38 82 SER A O 1
ATOM 605 N N . PRO A 1 83 ? -1.551 14.497 15.132 1.00 84.19 83 PRO A 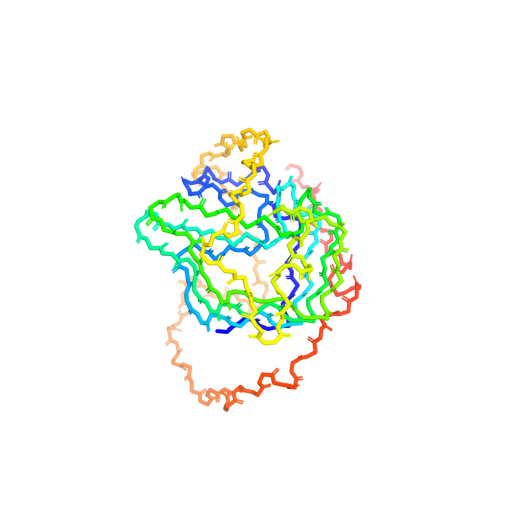N 1
ATOM 606 C CA . PRO A 1 83 ? -2.481 15.135 16.067 1.00 84.19 83 PRO A CA 1
ATOM 607 C C . PRO A 1 83 ? -3.426 16.143 15.398 1.0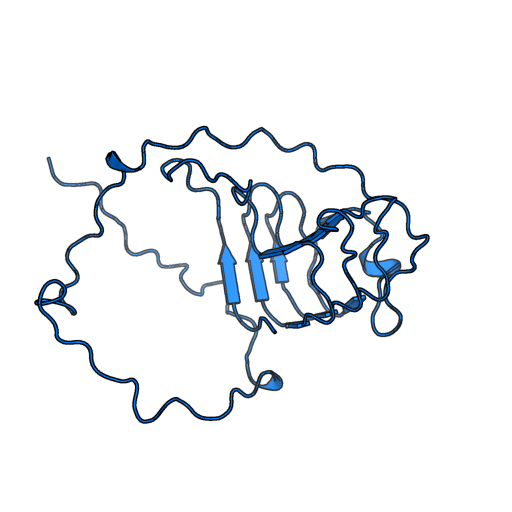0 84.19 83 PRO A C 1
ATOM 609 O O . PRO A 1 83 ? -4.566 16.276 15.830 1.00 84.19 83 PRO A O 1
ATOM 612 N N . ARG A 1 84 ? -2.966 16.816 14.332 1.00 87.50 84 ARG A N 1
ATOM 613 C CA . ARG A 1 84 ? -3.764 17.781 13.557 1.00 87.50 84 ARG A CA 1
ATOM 614 C C . ARG A 1 84 ? -4.804 17.095 12.662 1.00 87.50 84 ARG A C 1
ATOM 616 O O . ARG A 1 84 ? -5.852 17.671 12.397 1.00 87.50 84 ARG A O 1
ATOM 623 N N . SER A 1 85 ? -4.565 15.831 12.305 1.00 89.88 85 SER A N 1
ATOM 624 C CA . SER A 1 85 ? -5.356 15.078 11.323 1.00 89.88 85 SER A CA 1
ATOM 625 C C . SER A 1 85 ? -5.633 13.641 11.798 1.00 89.88 85 SER A C 1
ATOM 627 O O . SER A 1 85 ? -5.184 12.688 11.160 1.00 89.88 85 SER A O 1
ATOM 629 N N . PRO A 1 86 ? -6.363 13.435 12.913 1.00 86.38 86 PRO A N 1
ATOM 630 C CA . PRO A 1 86 ? -6.370 12.172 13.660 1.00 86.38 86 PRO A CA 1
ATOM 631 C C . PRO A 1 86 ? -6.970 10.946 12.944 1.00 86.38 86 PRO A C 1
ATOM 633 O O . PRO A 1 86 ? -6.766 9.826 13.412 1.00 86.38 86 PRO A O 1
ATOM 636 N N . GLY A 1 87 ? -7.675 11.127 11.825 1.00 91.88 87 GLY A N 1
ATOM 637 C CA . GLY A 1 87 ? -8.366 10.046 11.115 1.00 91.88 87 GLY A CA 1
ATOM 638 C C . GLY A 1 87 ? -9.477 9.374 11.937 1.00 91.88 87 GLY A C 1
ATOM 639 O O . GLY A 1 87 ? -9.507 9.445 13.162 1.00 91.88 87 GLY A O 1
ATOM 640 N N . GLN A 1 88 ? -10.444 8.747 11.272 1.00 94.94 88 GLN A N 1
ATOM 641 C CA . GLN A 1 88 ? -11.539 8.011 11.925 1.00 94.94 88 GLN A CA 1
ATOM 642 C C . GLN A 1 88 ? -12.271 7.113 10.929 1.00 94.94 88 GLN A C 1
ATOM 644 O O . GLN A 1 88 ? -12.225 7.346 9.720 1.00 94.94 88 GLN A O 1
ATOM 649 N N . GLY A 1 89 ? -12.996 6.121 11.443 1.00 96.38 89 GLY A N 1
ATOM 650 C CA . GLY A 1 89 ? -13.827 5.225 10.640 1.00 96.38 89 GLY A CA 1
ATOM 651 C C . GLY A 1 89 ? -13.028 4.288 9.734 1.00 96.38 89 GLY A C 1
ATOM 652 O O . GLY A 1 89 ? -13.617 3.575 8.928 1.00 96.38 89 GLY A O 1
ATOM 653 N N . ASN A 1 90 ? -11.698 4.266 9.851 1.00 96.94 90 ASN A N 1
ATOM 654 C CA . ASN A 1 90 ? -10.878 3.285 9.158 1.00 96.94 90 ASN A CA 1
ATOM 655 C C . ASN A 1 90 ? -11.078 1.937 9.836 1.00 96.94 90 ASN A C 1
ATOM 657 O O . ASN A 1 90 ? -11.052 1.862 11.067 1.00 96.94 90 ASN A O 1
ATOM 661 N N . CYS A 1 91 ? -11.299 0.886 9.058 1.00 97.62 91 CYS A N 1
ATOM 662 C CA . CYS A 1 91 ? -11.682 -0.399 9.606 1.00 97.62 91 CYS A CA 1
ATOM 663 C C . CYS A 1 91 ? -11.002 -1.582 8.914 1.00 97.62 91 CYS A C 1
ATOM 665 O O . CYS A 1 91 ? -10.663 -1.543 7.730 1.00 97.62 91 CYS A O 1
ATOM 667 N N . LEU A 1 92 ? -10.790 -2.639 9.694 1.00 98.38 92 LEU A N 1
ATOM 668 C CA . LEU A 1 92 ? -10.139 -3.882 9.323 1.00 98.38 92 LEU A CA 1
ATOM 669 C C . LEU A 1 92 ? -11.126 -5.043 9.514 1.00 98.38 92 LEU A C 1
ATOM 671 O O . LEU A 1 92 ? -11.807 -5.138 10.542 1.00 98.38 92 LEU A O 1
ATOM 675 N N . ARG A 1 93 ? -11.184 -5.956 8.538 1.00 98.06 93 ARG A N 1
ATOM 676 C CA . ARG A 1 93 ? -12.010 -7.173 8.606 1.00 98.06 93 ARG A CA 1
ATOM 677 C C . ARG A 1 93 ? -11.360 -8.338 7.871 1.00 98.06 93 ARG A C 1
ATOM 679 O O . ARG A 1 93 ? -10.996 -8.205 6.712 1.00 98.06 93 ARG A O 1
ATOM 686 N N . GLY A 1 94 ? -11.254 -9.494 8.523 1.00 97.69 94 GLY A N 1
ATOM 687 C CA . GLY A 1 94 ? -10.843 -10.740 7.864 1.00 97.69 94 GLY A CA 1
ATOM 688 C C . GLY A 1 94 ? -9.425 -10.742 7.279 1.00 97.69 94 GLY A C 1
ATOM 689 O O . GLY A 1 94 ? -9.134 -11.587 6.445 1.00 97.69 94 GLY A O 1
ATOM 690 N N . ASN A 1 95 ? -8.557 -9.801 7.668 1.00 98.50 95 ASN A N 1
ATOM 691 C CA . ASN A 1 95 ? -7.165 -9.792 7.219 1.00 98.50 95 ASN A CA 1
ATOM 692 C C . ASN A 1 95 ? -6.344 -10.837 7.987 1.00 98.50 95 ASN A C 1
ATOM 694 O O . ASN A 1 95 ? -6.531 -11.004 9.193 1.00 98.50 95 ASN A O 1
ATOM 698 N N . THR A 1 96 ? -5.389 -11.466 7.310 1.00 98.50 96 THR A N 1
ATOM 699 C CA . THR A 1 96 ? -4.316 -12.236 7.950 1.00 98.50 96 THR A CA 1
ATOM 700 C C . THR A 1 96 ? -3.161 -11.281 8.233 1.00 98.50 96 THR A C 1
ATOM 702 O O . THR A 1 96 ? -2.592 -10.731 7.292 1.00 98.50 96 THR A O 1
ATOM 705 N N . LEU A 1 97 ? -2.865 -11.051 9.515 1.00 98.06 97 LEU A N 1
ATOM 706 C CA . LEU A 1 97 ? -1.873 -10.086 9.998 1.00 98.06 97 LEU A CA 1
ATOM 707 C C . LEU A 1 97 ? -1.013 -10.740 11.082 1.00 98.06 97 LEU A C 1
ATOM 709 O O . LEU A 1 97 ? -1.540 -11.472 11.919 1.00 98.06 97 LEU A O 1
ATOM 713 N N . HIS A 1 98 ? 0.272 -10.416 11.111 1.00 96.50 98 HIS A N 1
ATOM 714 C CA . HIS A 1 98 ? 1.193 -10.724 12.196 1.00 96.50 98 HIS A CA 1
ATOM 715 C C . HIS A 1 98 ? 1.394 -9.515 13.122 1.00 96.50 98 HIS A C 1
ATOM 717 O O . HIS A 1 98 ? 1.326 -9.666 14.344 1.00 96.50 98 HIS A O 1
ATOM 723 N N . ARG A 1 99 ? 1.684 -8.324 12.584 1.00 94.94 99 ARG A N 1
ATOM 724 C CA . ARG A 1 99 ? 2.103 -7.169 13.393 1.00 9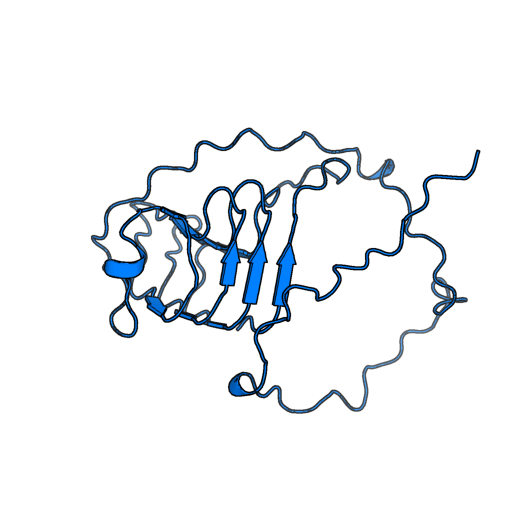4.94 99 ARG A CA 1
ATOM 725 C C . ARG A 1 99 ? 1.503 -5.863 12.896 1.00 94.94 99 ARG A C 1
ATOM 727 O O . ARG A 1 99 ? 1.766 -5.437 11.778 1.00 94.94 99 ARG A O 1
ATOM 734 N N . THR A 1 100 ? 0.782 -5.155 13.755 1.00 95.31 100 THR A N 1
ATOM 735 C CA . THR A 1 100 ? 0.277 -3.805 13.464 1.00 95.31 100 THR A CA 1
ATOM 736 C C . THR A 1 100 ? 0.876 -2.775 14.406 1.00 95.31 100 THR A C 1
ATOM 738 O O . THR A 1 100 ? 1.426 -3.109 15.452 1.00 95.31 100 THR A O 1
ATOM 741 N N . LEU A 1 101 ? 0.757 -1.502 14.036 1.00 92.62 101 LEU A N 1
ATOM 742 C CA . LEU A 1 101 ? 1.050 -0.379 14.919 1.00 92.62 101 LEU A CA 1
ATOM 743 C C . LEU A 1 101 ? -0.119 0.616 14.874 1.00 92.62 101 LEU A C 1
ATOM 745 O O . LEU A 1 101 ? -0.369 1.173 13.810 1.00 92.62 101 LEU A O 1
ATOM 749 N N . PRO A 1 102 ? -0.830 0.868 15.987 1.00 91.00 102 PRO A N 1
ATOM 750 C CA . PRO A 1 102 ? -0.676 0.197 17.281 1.00 91.00 102 PRO A CA 1
ATOM 751 C C . PRO A 1 102 ? -0.976 -1.313 17.195 1.00 91.00 102 PRO A C 1
ATOM 753 O O . PRO A 1 102 ? -1.660 -1.773 16.278 1.00 91.00 102 PRO A O 1
ATOM 756 N N . GLU A 1 103 ? -0.444 -2.098 18.133 1.00 92.25 103 GLU A N 1
ATOM 757 C CA . GLU A 1 103 ? -0.595 -3.566 18.138 1.00 92.25 103 GLU A CA 1
ATOM 758 C C . GLU A 1 103 ? -2.058 -4.005 18.273 1.00 92.25 103 GLU A C 1
ATOM 760 O O . GLU A 1 103 ? -2.466 -5.024 17.725 1.00 92.25 103 GLU A O 1
ATOM 765 N N . ASP A 1 104 ? -2.885 -3.201 18.941 1.00 92.06 104 ASP A N 1
ATOM 766 C CA . ASP A 1 104 ? -4.304 -3.485 19.132 1.00 92.06 104 ASP A CA 1
ATOM 767 C C . ASP A 1 104 ? -5.206 -2.927 18.016 1.00 92.06 104 ASP A C 1
ATOM 769 O O . ASP A 1 104 ? -6.434 -3.004 18.125 1.00 92.06 104 ASP A O 1
ATOM 773 N N . LEU A 1 105 ? -4.628 -2.413 16.921 1.00 93.00 105 LEU A N 1
ATOM 774 C CA . LEU A 1 105 ? -5.363 -1.855 15.780 1.00 93.00 105 LEU A CA 1
ATOM 775 C C . LEU A 1 105 ? -6.455 -2.803 15.239 1.00 93.00 105 LEU A C 1
ATOM 777 O O . LEU A 1 105 ? -7.587 -2.348 15.076 1.00 93.00 105 LEU A O 1
ATOM 781 N N . PRO A 1 106 ? -6.223 -4.117 15.023 1.00 94.75 106 PRO A N 1
ATOM 782 C CA . PRO A 1 106 ? -7.269 -5.019 14.532 1.00 94.75 106 PRO A CA 1
ATOM 783 C C . PRO A 1 106 ? -8.452 -5.184 15.494 1.00 94.75 106 PRO A C 1
ATOM 785 O O . PRO A 1 106 ? -9.535 -5.597 15.081 1.00 94.75 106 PRO A O 1
ATOM 788 N N . ARG A 1 107 ? -8.261 -4.879 16.783 1.00 94.00 107 ARG A N 1
ATOM 789 C CA . ARG A 1 107 ? -9.314 -4.915 17.802 1.00 94.00 107 ARG A CA 1
ATOM 790 C C . ARG A 1 107 ? -10.056 -3.585 17.881 1.00 94.00 107 ARG A C 1
ATOM 792 O O . ARG A 1 107 ? -11.277 -3.596 18.006 1.00 94.00 107 ARG A O 1
ATOM 799 N N . THR A 1 108 ? -9.338 -2.468 17.811 1.00 93.50 108 THR A N 1
ATOM 800 C CA . THR A 1 108 ? -9.896 -1.116 17.982 1.00 93.50 108 THR A CA 1
ATOM 801 C C . THR A 1 108 ? -10.469 -0.517 16.702 1.00 93.50 108 THR A C 1
ATOM 803 O O . THR A 1 108 ? -11.242 0.432 16.775 1.00 93.50 108 THR A O 1
ATOM 806 N N . ALA A 1 109 ? -10.141 -1.086 15.543 1.00 95.62 109 ALA A N 1
ATOM 807 C CA . ALA A 1 109 ? -10.595 -0.637 14.234 1.00 95.62 109 ALA A CA 1
ATOM 808 C C . ALA A 1 109 ? -11.392 -1.730 13.499 1.00 95.62 109 ALA A C 1
ATOM 810 O O . ALA A 1 109 ? -11.174 -1.969 12.318 1.00 95.62 109 ALA A O 1
ATOM 811 N N . ARG A 1 110 ? -12.300 -2.454 14.164 1.00 97.25 110 ARG A N 1
ATOM 812 C CA . ARG A 1 110 ? -13.100 -3.508 13.502 1.00 97.25 110 ARG A CA 1
ATOM 813 C C . ARG A 1 110 ? -14.186 -2.916 12.606 1.00 97.25 110 ARG A C 1
ATOM 815 O O . ARG A 1 110 ? -14.904 -2.012 13.024 1.00 97.25 110 ARG A O 1
ATOM 822 N N . CYS A 1 111 ? -14.363 -3.446 11.396 1.00 96.94 111 CYS A N 1
ATOM 823 C CA . CYS A 1 111 ? -15.526 -3.084 10.575 1.00 96.94 111 CYS A CA 1
ATOM 824 C C . CYS A 1 111 ? -16.840 -3.615 11.196 1.00 96.94 111 CYS A C 1
ATOM 826 O O . CYS A 1 111 ? -16.819 -4.693 11.795 1.00 96.94 111 CYS A O 1
ATOM 828 N N . PRO A 1 112 ? -17.984 -2.919 11.028 1.00 94.56 112 PRO A N 1
ATOM 829 C CA . PRO A 1 112 ? -18.146 -1.649 10.311 1.00 94.56 112 PRO A CA 1
ATOM 830 C C . PRO A 1 112 ? -17.841 -0.400 11.160 1.00 94.56 112 PRO A C 1
ATOM 832 O O . PRO A 1 112 ? -17.844 0.695 10.614 1.00 94.56 112 PRO A O 1
ATOM 835 N N . GLY A 1 113 ? -17.583 -0.542 12.466 1.00 91.75 113 GLY A N 1
ATOM 836 C CA . GLY A 1 113 ? -17.425 0.601 13.378 1.00 91.75 113 GLY A CA 1
ATOM 837 C C . GLY A 1 113 ? -16.186 1.461 13.104 1.00 91.75 113 GLY A C 1
ATOM 838 O O . GLY A 1 113 ? -16.256 2.685 13.171 1.00 91.75 113 GLY A O 1
ATOM 839 N N . GLY A 1 114 ? -15.067 0.826 12.752 1.00 94.56 114 GLY A N 1
ATOM 840 C CA . GLY A 1 114 ? -13.791 1.499 12.515 1.00 94.56 114 GLY A CA 1
ATOM 841 C C . GLY A 1 114 ? -13.193 2.154 13.764 1.00 94.56 114 GLY A C 1
ATOM 842 O O . GLY A 1 114 ? -13.714 2.038 14.871 1.00 94.56 114 GLY A O 1
ATOM 843 N N . ASN A 1 115 ? -12.045 2.806 13.594 1.00 93.75 115 ASN A N 1
ATOM 844 C CA . ASN A 1 115 ? -11.341 3.484 14.679 1.00 93.75 115 ASN A CA 1
ATOM 845 C C . ASN A 1 115 ? -11.991 4.832 15.050 1.00 93.75 115 ASN A C 1
ATOM 847 O O . ASN A 1 115 ? -12.631 5.481 14.218 1.00 93.75 115 ASN A O 1
ATOM 851 N N . SER A 1 116 ? -11.758 5.306 16.277 1.00 90.44 116 SER A N 1
ATOM 852 C CA . SER A 1 116 ? -12.202 6.633 16.720 1.00 90.44 116 SER A CA 1
ATOM 853 C C . SER A 1 116 ? -11.133 7.705 16.470 1.00 90.44 116 SER A C 1
ATOM 855 O O . SER A 1 116 ? -9.948 7.399 16.320 1.00 90.44 116 SER A O 1
ATOM 857 N N . ARG A 1 117 ? -11.529 8.988 16.486 1.00 85.19 117 ARG A N 1
ATOM 858 C CA . ARG A 1 117 ? -10.577 10.121 16.423 1.00 85.19 117 ARG A CA 1
ATOM 859 C C . ARG A 1 117 ? -9.592 10.131 17.592 1.00 85.19 117 ARG A C 1
ATOM 861 O O . ARG A 1 117 ? -8.478 10.629 17.466 1.00 85.19 117 ARG A O 1
ATOM 868 N N . SER A 1 118 ? -10.025 9.612 18.737 1.00 76.12 118 SER A N 1
ATOM 869 C CA . SER A 1 118 ? -9.255 9.614 19.980 1.00 76.12 118 SER A CA 1
ATOM 870 C C . SER A 1 118 ? -8.320 8.410 20.105 1.00 76.12 118 SER A C 1
ATOM 872 O O . SER A 1 118 ? -7.555 8.354 21.064 1.00 76.12 118 SER A O 1
ATOM 874 N N . SER A 1 119 ? -8.356 7.454 19.165 1.00 71.88 119 SER A N 1
ATOM 875 C CA . SER A 1 119 ? -7.448 6.297 19.138 1.00 71.88 119 SER A CA 1
ATOM 876 C C . SER A 1 119 ? -6.002 6.750 19.305 1.00 71.88 119 SER A C 1
ATOM 878 O O . SER A 1 119 ? -5.612 7.704 18.651 1.00 71.88 119 SER A O 1
ATOM 880 N N . ALA A 1 120 ? -5.197 6.116 20.159 1.00 65.38 120 ALA A N 1
ATOM 881 C CA . ALA A 1 120 ? -3.838 6.581 20.455 1.00 65.38 120 ALA A CA 1
ATOM 882 C C . ALA A 1 120 ? -2.980 6.770 19.179 1.00 65.38 120 ALA A C 1
ATOM 884 O O . ALA A 1 120 ? -3.167 6.035 18.204 1.00 65.38 120 ALA A O 1
ATOM 885 N N . PRO A 1 121 ? -2.068 7.761 19.133 1.00 63.25 121 PRO A N 1
ATOM 886 C CA . PRO A 1 121 ? -1.123 7.878 18.027 1.00 63.25 121 PRO A CA 1
ATOM 887 C C . PRO A 1 121 ? -0.240 6.628 17.978 1.00 63.25 121 PRO A C 1
ATOM 889 O O . PRO A 1 121 ? 0.251 6.187 19.019 1.00 63.25 121 PRO A O 1
ATOM 892 N N . ALA A 1 122 ? -0.007 6.062 16.792 1.00 65.31 122 ALA A N 1
ATOM 893 C CA . ALA A 1 122 ? 0.987 5.004 16.669 1.00 65.31 122 ALA A CA 1
ATOM 894 C C . ALA A 1 122 ? 2.394 5.577 16.917 1.00 65.31 122 ALA A C 1
ATOM 896 O O . ALA A 1 122 ? 2.704 6.673 16.430 1.00 65.31 122 ALA A O 1
ATOM 897 N N . PRO A 1 123 ? 3.280 4.838 17.606 1.00 66.69 123 PRO A N 1
ATOM 898 C CA . PRO A 1 123 ? 4.698 5.154 17.587 1.00 66.69 123 PRO A CA 1
ATOM 899 C C . PRO A 1 123 ? 5.189 5.164 16.136 1.00 66.69 123 PRO A C 1
ATOM 901 O O . PRO A 1 123 ? 4.812 4.302 15.335 1.00 66.69 123 PRO A O 1
ATOM 904 N N . ARG A 1 124 ? 6.057 6.121 15.790 1.00 65.81 124 ARG A N 1
ATOM 905 C CA . ARG A 1 124 ? 6.735 6.096 14.491 1.00 65.81 124 ARG A CA 1
ATOM 906 C C . ARG A 1 124 ? 7.540 4.804 14.372 1.00 65.81 124 ARG A C 1
ATOM 908 O O . ARG A 1 124 ? 8.252 4.416 15.298 1.00 65.81 124 ARG A O 1
ATOM 915 N N . THR A 1 125 ? 7.443 4.151 13.221 1.00 65.31 125 THR A N 1
ATOM 916 C CA . THR A 1 125 ? 8.280 2.996 12.897 1.00 65.31 125 THR A CA 1
ATOM 917 C C . THR A 1 125 ? 9.739 3.439 12.873 1.00 65.31 125 THR A C 1
ATOM 919 O O . THR A 1 125 ? 10.115 4.283 12.061 1.00 65.31 125 THR A O 1
ATOM 922 N N . ARG A 1 126 ? 10.577 2.891 13.762 1.00 63.94 126 ARG A N 1
ATOM 923 C CA . ARG A 1 126 ? 12.034 3.076 13.694 1.00 63.94 126 ARG A CA 1
ATOM 924 C C . ARG A 1 126 ? 12.579 2.200 12.571 1.00 63.94 126 ARG A C 1
ATOM 926 O O . ARG A 1 126 ? 13.006 1.078 12.808 1.00 63.94 126 ARG A O 1
ATOM 933 N N . THR A 1 127 ? 12.509 2.696 11.346 1.00 67.88 127 THR A N 1
ATOM 934 C CA . THR A 1 127 ? 13.110 2.050 10.176 1.00 67.88 127 THR A CA 1
ATOM 935 C C . THR A 1 127 ? 14.445 2.698 9.853 1.00 67.88 127 THR A C 1
ATOM 937 O O . THR A 1 127 ? 14.603 3.908 10.016 1.00 67.88 127 THR A O 1
ATOM 940 N N . ALA A 1 128 ? 15.400 1.895 9.381 1.00 72.81 128 ALA A N 1
ATOM 941 C CA . ALA A 1 128 ? 16.643 2.419 8.832 1.00 72.81 128 ALA A CA 1
ATOM 942 C C . ALA A 1 128 ? 16.341 3.429 7.703 1.00 72.81 128 ALA A C 1
ATOM 944 O O . ALA A 1 128 ? 15.346 3.248 6.976 1.00 72.81 128 ALA A O 1
ATOM 945 N N . PRO A 1 129 ? 17.163 4.485 7.549 1.00 77.31 129 PRO A N 1
ATOM 946 C CA . PRO A 1 129 ? 17.037 5.397 6.419 1.00 77.31 129 PRO A CA 1
ATOM 947 C C . PRO A 1 129 ? 17.106 4.609 5.103 1.00 77.31 129 PRO A C 1
ATOM 949 O O . PRO A 1 129 ? 17.727 3.541 5.057 1.00 77.31 129 PRO A O 1
ATOM 952 N N . PRO A 1 130 ? 16.401 5.071 4.056 1.00 80.56 130 PRO A N 1
ATOM 953 C CA . PRO A 1 130 ? 16.427 4.371 2.782 1.00 80.56 130 PRO A CA 1
ATOM 954 C C . PRO A 1 130 ? 17.847 4.458 2.202 1.00 80.56 130 PRO A C 1
ATOM 956 O O . PRO A 1 130 ? 18.606 5.355 2.581 1.00 80.56 130 PRO A O 1
ATOM 959 N N . PRO A 1 131 ? 18.239 3.529 1.318 1.00 84.19 131 PRO A N 1
ATOM 960 C CA . PRO A 1 131 ? 19.480 3.691 0.573 1.00 84.19 131 PRO A CA 1
ATOM 961 C C . PRO A 1 131 ? 19.434 4.990 -0.245 1.00 84.19 131 PRO A C 1
ATOM 963 O O . PRO A 1 131 ? 18.360 5.408 -0.673 1.00 84.19 131 PRO A O 1
ATOM 966 N N . ALA A 1 132 ? 20.601 5.589 -0.496 1.00 84.62 132 ALA A N 1
ATOM 967 C CA . ALA A 1 132 ? 20.723 6.785 -1.337 1.00 84.62 132 ALA A CA 1
ATOM 968 C C . ALA A 1 132 ? 20.289 6.543 -2.798 1.00 84.62 132 ALA A C 1
ATOM 970 O O . ALA A 1 132 ? 20.013 7.490 -3.521 1.00 84.62 132 ALA A O 1
ATOM 971 N N . GLY A 1 133 ? 20.212 5.279 -3.225 1.00 86.88 133 GLY A N 1
ATOM 972 C CA . GLY A 1 133 ? 19.903 4.904 -4.600 1.00 86.88 133 GLY A CA 1
ATOM 973 C C . GLY A 1 133 ? 21.080 5.115 -5.554 1.00 86.88 133 GLY A C 1
ATOM 974 O O . GLY A 1 133 ? 22.201 5.410 -5.136 1.00 86.88 133 GLY A O 1
ATOM 975 N N . ILE A 1 134 ? 20.815 4.919 -6.843 1.00 89.44 134 ILE A N 1
ATOM 976 C CA . ILE A 1 134 ? 21.749 5.203 -7.945 1.00 89.44 134 ILE A CA 1
ATOM 977 C C . ILE A 1 134 ? 21.368 6.510 -8.652 1.00 89.44 134 ILE A C 1
ATOM 979 O O . ILE A 1 134 ? 20.242 6.991 -8.511 1.00 89.44 134 ILE A O 1
ATOM 983 N N . ALA A 1 135 ? 22.270 7.097 -9.443 1.00 88.88 135 ALA A N 1
ATOM 984 C CA . ALA A 1 135 ? 21.874 8.222 -10.283 1.00 88.88 135 ALA A CA 1
ATOM 985 C C . ALA A 1 135 ? 20.863 7.749 -11.339 1.00 88.88 135 ALA A C 1
ATOM 987 O O . ALA A 1 135 ? 20.959 6.636 -11.855 1.00 88.88 135 ALA A O 1
ATOM 988 N N . PHE A 1 136 ? 19.909 8.605 -11.713 1.00 87.44 136 PHE A N 1
ATOM 989 C CA . PHE A 1 136 ? 18.932 8.265 -12.756 1.00 87.44 136 PHE A CA 1
ATOM 990 C C . PHE A 1 136 ? 19.603 7.864 -14.082 1.00 87.44 136 PHE A C 1
ATOM 992 O O . PHE A 1 136 ? 19.116 6.983 -14.784 1.00 87.44 136 PHE A O 1
ATOM 999 N N . LEU A 1 137 ? 20.745 8.482 -14.399 1.00 90.31 137 LEU A N 1
ATOM 1000 C CA . LEU A 1 137 ? 21.532 8.184 -15.599 1.00 90.31 137 LEU A CA 1
ATOM 1001 C C . LEU A 1 137 ? 22.230 6.813 -15.550 1.00 90.31 137 LEU A C 1
ATOM 1003 O O . LEU A 1 137 ? 22.600 6.301 -16.602 1.00 90.31 137 LEU A O 1
ATOM 1007 N N . ASP A 1 138 ? 22.356 6.213 -14.364 1.00 90.81 138 ASP A N 1
ATOM 1008 C CA . ASP A 1 138 ? 22.995 4.909 -14.157 1.00 90.81 138 ASP A CA 1
ATOM 1009 C C . ASP A 1 138 ? 21.982 3.749 -14.176 1.00 90.81 138 ASP A C 1
ATOM 1011 O O . ASP A 1 138 ? 22.356 2.580 -14.054 1.00 90.81 138 ASP A O 1
ATOM 1015 N N . VAL A 1 139 ? 20.682 4.040 -14.328 1.00 89.62 139 VAL A N 1
ATOM 1016 C CA . VAL A 1 139 ? 19.642 3.009 -14.422 1.00 89.62 139 VAL A CA 1
ATOM 1017 C C . VAL A 1 139 ? 19.853 2.189 -15.687 1.00 89.62 139 VAL A C 1
ATOM 1019 O O . VAL A 1 139 ? 19.837 2.710 -16.804 1.00 89.62 139 VAL A O 1
ATOM 1022 N N . THR A 1 140 ? 19.995 0.874 -15.518 1.00 89.38 140 THR A N 1
ATOM 1023 C CA . THR A 1 140 ? 20.134 -0.037 -16.656 1.00 89.38 140 THR A CA 1
ATOM 1024 C C . THR A 1 140 ? 18.870 0.021 -17.521 1.00 89.38 140 THR A C 1
ATOM 1026 O O . THR A 1 140 ? 17.763 -0.141 -16.996 1.00 89.38 140 THR A O 1
ATOM 1029 N N . PRO A 1 141 ? 18.991 0.231 -18.845 1.00 86.25 141 PRO A N 1
ATOM 1030 C CA . PRO A 1 141 ? 17.834 0.222 -19.725 1.00 86.25 141 PRO A CA 1
ATOM 1031 C C . PRO A 1 141 ? 17.147 -1.151 -19.697 1.00 86.25 141 PRO A C 1
ATOM 1033 O O . PRO A 1 141 ? 17.813 -2.180 -19.544 1.00 86.25 141 PRO A O 1
ATOM 1036 N N . PRO A 1 142 ? 15.816 -1.205 -19.877 1.00 85.19 142 PRO A N 1
ATOM 1037 C CA . PRO A 1 142 ? 15.108 -2.475 -19.910 1.00 85.19 142 PRO A CA 1
ATOM 1038 C C . PRO A 1 142 ? 15.653 -3.364 -21.044 1.00 85.19 142 PRO A C 1
ATOM 1040 O O . PRO A 1 142 ? 15.962 -2.853 -22.126 1.00 85.19 142 PRO A O 1
ATOM 1043 N N . PRO A 1 143 ? 15.734 -4.694 -20.844 1.00 87.44 143 PRO A N 1
ATOM 1044 C CA . PRO A 1 143 ? 16.131 -5.615 -21.902 1.00 87.44 143 PRO A CA 1
ATOM 1045 C C . PRO A 1 143 ? 15.233 -5.490 -23.135 1.00 87.44 143 PRO A C 1
ATOM 1047 O O . PRO A 1 143 ? 14.050 -5.148 -23.027 1.00 87.44 143 PRO A O 1
ATOM 1050 N N . ALA A 1 144 ? 15.772 -5.858 -24.300 1.00 87.12 144 ALA A N 1
ATOM 1051 C CA . ALA A 1 144 ? 14.974 -5.997 -25.511 1.00 87.12 144 ALA A CA 1
ATOM 1052 C C . ALA A 1 144 ? 13.754 -6.895 -25.248 1.00 87.12 144 ALA A C 1
ATOM 1054 O O . ALA A 1 144 ? 13.856 -7.949 -24.619 1.00 87.12 144 ALA A O 1
ATOM 1055 N N . ARG A 1 145 ? 12.586 -6.455 -25.720 1.00 88.56 145 ARG A N 1
ATOM 1056 C CA . ARG A 1 145 ? 11.313 -7.165 -25.579 1.00 88.56 145 ARG A CA 1
ATOM 1057 C C . ARG A 1 145 ? 10.979 -7.795 -26.930 1.00 88.56 145 ARG A C 1
ATOM 1059 O O . ARG A 1 145 ? 10.546 -7.060 -27.814 1.00 88.56 145 ARG A O 1
ATOM 1066 N N . PRO A 1 146 ? 11.173 -9.115 -27.125 1.00 90.62 146 PRO A N 1
ATOM 1067 C CA . PRO A 1 146 ? 10.933 -9.766 -28.417 1.00 90.62 146 PRO A CA 1
ATOM 1068 C C . PRO A 1 146 ? 9.513 -9.554 -28.956 1.00 90.62 146 PRO A C 1
ATOM 1070 O O . PRO A 1 146 ? 9.304 -9.504 -30.161 1.00 90.62 146 PRO A O 1
ATOM 1073 N N . GLN A 1 147 ? 8.544 -9.376 -28.058 1.00 90.50 147 GLN A N 1
ATOM 1074 C CA . GLN A 1 147 ? 7.150 -9.087 -28.382 1.00 90.50 147 GLN A CA 1
ATOM 1075 C C . GLN A 1 147 ? 6.872 -7.615 -28.746 1.00 90.50 147 GLN A C 1
ATOM 1077 O O . GLN A 1 147 ? 5.750 -7.287 -29.113 1.00 90.50 147 GLN A O 1
ATOM 1082 N N . LEU A 1 148 ? 7.865 -6.724 -28.635 1.00 88.44 148 LEU A N 1
ATOM 1083 C CA . LEU A 1 148 ? 7.789 -5.306 -29.015 1.00 88.44 148 LEU A CA 1
ATOM 1084 C C . LEU A 1 148 ? 8.984 -4.915 -29.916 1.00 88.44 148 LEU A C 1
ATOM 1086 O O . LEU A 1 148 ? 9.773 -4.038 -29.551 1.00 88.44 148 LEU A O 1
ATOM 1090 N N . PRO A 1 149 ? 9.141 -5.532 -31.104 1.00 87.94 149 PRO A N 1
ATOM 1091 C CA . PRO A 1 149 ? 10.321 -5.350 -31.960 1.00 87.94 149 PRO A CA 1
ATOM 1092 C C . PRO A 1 149 ? 10.485 -3.920 -32.504 1.00 87.94 149 PRO A C 1
ATOM 1094 O O . PRO A 1 149 ? 11.595 -3.502 -32.823 1.00 87.94 149 PRO A O 1
ATOM 1097 N N . HIS A 1 150 ? 9.397 -3.146 -32.573 1.00 89.94 150 HIS A N 1
ATOM 1098 C CA . HIS A 1 150 ? 9.382 -1.769 -33.082 1.00 89.94 150 HIS A CA 1
ATOM 1099 C C . HIS A 1 150 ? 9.005 -0.747 -32.003 1.00 89.94 150 HIS A C 1
ATOM 1101 O O . HIS A 1 150 ? 8.457 0.302 -32.317 1.00 89.94 150 HIS A O 1
ATOM 1107 N N . ALA A 1 151 ? 9.290 -1.027 -30.725 1.00 87.00 151 ALA A N 1
ATOM 1108 C CA . ALA A 1 151 ? 8.854 -0.191 -29.598 1.00 87.00 151 ALA A CA 1
ATOM 1109 C C . ALA A 1 151 ? 9.177 1.311 -29.749 1.00 87.00 151 ALA A C 1
ATOM 1111 O O . ALA A 1 151 ? 8.410 2.148 -29.289 1.00 87.00 151 ALA A O 1
ATOM 1112 N N . ARG A 1 152 ? 10.293 1.660 -30.406 1.00 87.00 152 ARG A N 1
ATOM 1113 C CA . ARG A 1 152 ? 10.713 3.058 -30.622 1.00 87.00 152 ARG A CA 1
ATOM 1114 C C . ARG A 1 152 ? 9.918 3.799 -31.697 1.00 87.00 152 ARG A C 1
ATOM 1116 O O . ARG A 1 152 ? 9.914 5.022 -31.697 1.00 87.00 152 ARG A O 1
ATOM 1123 N N . THR A 1 153 ? 9.315 3.075 -32.633 1.00 92.31 153 THR A N 1
ATOM 1124 C CA . THR A 1 153 ? 8.686 3.637 -33.838 1.00 92.31 153 THR A CA 1
ATOM 1125 C C . THR A 1 153 ? 7.227 3.218 -33.995 1.00 92.31 153 THR A C 1
ATOM 1127 O O . THR A 1 153 ? 6.578 3.630 -34.954 1.00 92.31 153 THR A O 1
ATOM 1130 N N . ALA A 1 154 ? 6.706 2.396 -33.081 1.00 90.25 154 ALA A N 1
ATOM 1131 C CA . ALA A 1 154 ? 5.326 1.943 -33.101 1.00 90.25 154 ALA A CA 1
ATOM 1132 C C . ALA A 1 154 ? 4.370 3.149 -33.002 1.00 90.25 154 ALA A C 1
ATOM 1134 O O . ALA A 1 154 ? 4.534 3.982 -32.106 1.00 90.25 154 ALA A O 1
ATOM 1135 N N . PRO A 1 155 ? 3.371 3.262 -33.894 1.00 91.44 155 PRO A N 1
ATOM 1136 C CA . PRO A 1 155 ? 2.392 4.336 -33.820 1.00 91.44 155 PRO A CA 1
ATOM 1137 C C . PRO A 1 155 ? 1.487 4.159 -32.595 1.00 91.44 155 PRO A C 1
ATOM 1139 O O . PRO A 1 155 ? 1.158 3.037 -32.196 1.00 91.44 155 PRO A O 1
ATOM 1142 N N . ALA A 1 156 ? 1.033 5.272 -32.018 1.00 89.94 156 ALA A N 1
ATOM 1143 C CA . ALA A 1 156 ? 0.012 5.234 -30.979 1.00 89.94 156 ALA A CA 1
ATOM 1144 C C . ALA A 1 156 ? -1.283 4.634 -31.548 1.00 89.94 156 ALA A C 1
ATOM 1146 O O . ALA A 1 156 ? -1.775 5.076 -32.585 1.00 89.94 156 ALA A O 1
ATOM 1147 N N . THR A 1 157 ? -1.838 3.635 -30.863 1.00 86.38 157 THR A N 1
ATOM 1148 C CA . THR A 1 157 ? -3.121 3.020 -31.221 1.00 86.38 157 THR A CA 1
ATOM 1149 C C . THR A 1 157 ? -4.103 3.253 -30.075 1.00 86.38 157 THR A C 1
ATOM 1151 O O . THR A 1 157 ? -3.752 2.969 -28.927 1.00 86.38 157 THR A O 1
ATOM 1154 N N . PRO A 1 158 ? -5.311 3.783 -30.334 1.00 87.81 158 PRO A N 1
ATOM 1155 C CA . PRO A 1 158 ? -6.303 3.965 -29.286 1.00 87.81 158 PRO A CA 1
ATOM 1156 C C . PRO A 1 158 ? -6.722 2.614 -28.702 1.00 87.81 158 PRO A C 1
ATOM 1158 O O . PRO A 1 158 ? -6.889 1.630 -29.424 1.00 87.81 158 PRO A O 1
ATOM 1161 N N . ALA A 1 159 ? -6.927 2.577 -27.386 1.00 85.75 159 ALA A N 1
ATOM 1162 C CA . ALA A 1 159 ? -7.517 1.425 -26.724 1.00 85.75 159 ALA A CA 1
ATOM 1163 C C . ALA A 1 159 ? -9.014 1.368 -27.067 1.00 85.75 159 ALA A C 1
ATOM 1165 O O . ALA A 1 159 ? -9.834 2.066 -26.472 1.00 85.75 159 ALA A O 1
ATOM 1166 N N . LEU A 1 160 ? -9.356 0.570 -28.074 1.00 88.69 160 LEU A N 1
ATOM 1167 C CA . LEU A 1 160 ? -10.732 0.265 -28.457 1.00 88.69 160 LEU A CA 1
ATOM 1168 C C . LEU A 1 160 ? -11.173 -1.031 -27.769 1.00 88.69 160 LEU A C 1
ATOM 1170 O O . LEU A 1 160 ? -10.337 -1.870 -27.441 1.00 88.69 160 LEU A O 1
ATOM 1174 N N . HIS A 1 161 ? -12.480 -1.204 -27.564 1.00 85.50 161 HIS A N 1
ATOM 1175 C CA . HIS A 1 161 ? -13.050 -2.394 -26.910 1.00 85.50 161 HIS A CA 1
ATOM 1176 C C . HIS A 1 161 ? -12.469 -2.652 -25.517 1.00 85.50 161 HIS A C 1
ATOM 1178 O O . HIS A 1 161 ? -12.040 -3.763 -25.203 1.00 85.50 161 HIS A O 1
ATOM 1184 N N . LEU A 1 162 ? -12.443 -1.603 -24.688 1.00 82.56 162 LEU A N 1
ATOM 1185 C CA . LEU A 1 162 ? -12.006 -1.731 -23.305 1.00 82.56 162 LEU A CA 1
ATOM 1186 C C . LEU A 1 162 ? -12.744 -2.897 -22.628 1.00 82.56 162 LEU A C 1
ATOM 1188 O O . LEU A 1 162 ? -13.945 -3.075 -22.870 1.00 82.56 162 LEU A O 1
ATOM 1192 N N . PRO A 1 163 ? -12.044 -3.690 -21.796 1.00 73.12 163 PRO A N 1
ATOM 1193 C CA . PRO A 1 163 ? -12.715 -4.663 -20.953 1.00 73.12 163 PRO A CA 1
ATOM 1194 C C . PRO A 1 163 ? -13.794 -3.908 -20.174 1.00 73.12 163 PRO A C 1
ATOM 1196 O O . PRO A 1 163 ? -13.523 -2.819 -19.670 1.00 73.12 163 PRO A O 1
ATOM 1199 N N . GLY A 1 164 ? -15.020 -4.436 -20.199 1.00 83.00 164 GLY A N 1
ATOM 1200 C CA . GLY A 1 164 ? -16.198 -3.783 -19.630 1.00 83.00 164 GLY A CA 1
ATOM 1201 C C . GLY A 1 164 ? -16.107 -3.602 -18.113 1.00 83.00 164 GLY A C 1
ATOM 1202 O O . GLY A 1 164 ? -15.031 -3.455 -17.537 1.00 83.00 164 GLY A O 1
ATOM 1203 N N . ASP A 1 165 ? -17.249 -3.623 -17.436 1.00 84.88 165 ASP A N 1
ATOM 1204 C CA . ASP A 1 165 ? -17.281 -3.326 -16.006 1.00 84.88 165 ASP A CA 1
ATOM 1205 C C . ASP A 1 165 ? -16.362 -4.241 -15.184 1.00 84.88 165 ASP A C 1
ATOM 1207 O O . ASP A 1 165 ? -16.385 -5.473 -15.271 1.00 84.88 165 ASP A O 1
ATOM 1211 N N . VAL A 1 166 ? -15.555 -3.619 -14.327 1.00 82.38 166 VAL A N 1
ATOM 1212 C CA . VAL A 1 166 ? -14.768 -4.339 -13.331 1.00 82.38 166 VAL A CA 1
ATOM 1213 C C . VAL A 1 166 ? -15.713 -4.764 -12.215 1.00 82.38 166 VAL A C 1
ATOM 1215 O O . VAL A 1 166 ? -16.345 -3.920 -11.587 1.00 82.38 166 VAL A O 1
ATOM 1218 N N . HIS A 1 167 ? -15.775 -6.066 -11.934 1.00 86.69 167 HIS A N 1
ATOM 1219 C CA . HIS A 1 167 ? -16.555 -6.631 -10.831 1.00 86.69 167 HIS A CA 1
ATOM 1220 C C . HIS A 1 167 ? -15.645 -6.953 -9.637 1.00 86.69 167 HIS A C 1
ATOM 1222 O O . HIS A 1 167 ? -15.054 -8.036 -9.592 1.00 86.69 167 HIS A O 1
ATOM 1228 N N . PRO A 1 168 ? -15.528 -6.060 -8.638 1.00 80.81 168 PRO A N 1
ATOM 1229 C CA . PRO A 1 168 ? -14.537 -6.195 -7.574 1.00 80.81 168 PRO A CA 1
ATOM 1230 C C . PRO A 1 168 ? -14.708 -7.442 -6.722 1.00 80.81 168 PRO A C 1
ATOM 1232 O O . PRO A 1 168 ? -13.734 -8.058 -6.289 1.00 80.81 168 PRO A O 1
ATOM 1235 N N . ASP A 1 169 ? -15.963 -7.812 -6.484 1.00 84.62 169 ASP A N 1
ATOM 1236 C CA . ASP A 1 169 ? -16.347 -8.916 -5.608 1.00 84.62 169 ASP A CA 1
ATOM 1237 C C . ASP A 1 169 ? -15.953 -10.277 -6.182 1.00 84.62 169 ASP A C 1
ATOM 1239 O O . ASP A 1 169 ? -15.902 -11.264 -5.456 1.00 84.62 169 ASP A O 1
ATOM 1243 N N . ARG A 1 170 ? -15.611 -10.316 -7.475 1.00 89.31 170 ARG A N 1
ATOM 1244 C CA . ARG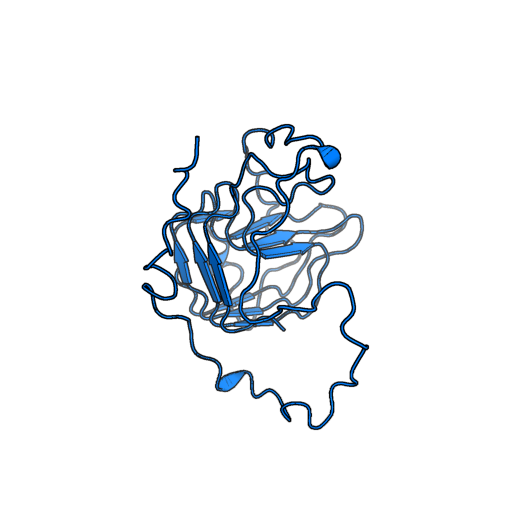 A 1 170 ? -15.139 -11.511 -8.179 1.00 89.31 170 ARG A CA 1
ATOM 1245 C C . ARG A 1 170 ? -13.618 -11.613 -8.242 1.00 89.31 170 ARG A C 1
ATOM 1247 O O . ARG A 1 170 ? -13.111 -12.627 -8.705 1.00 89.31 170 ARG A O 1
ATOM 1254 N N . VAL A 1 171 ? -12.887 -10.588 -7.802 1.00 91.88 171 VAL A N 1
ATOM 1255 C CA . VAL A 1 171 ? -11.420 -10.592 -7.831 1.00 91.88 171 VAL A CA 1
ATOM 1256 C C . VAL A 1 171 ? -10.894 -11.403 -6.639 1.00 91.88 171 VAL A C 1
ATOM 1258 O O . VAL A 1 171 ? -11.121 -10.984 -5.498 1.00 91.88 171 VAL A O 1
ATOM 1261 N N . PRO A 1 172 ? -10.214 -12.545 -6.855 1.00 95.56 172 PRO A N 1
ATOM 1262 C CA . PRO A 1 172 ? -9.745 -13.400 -5.770 1.00 95.56 172 PRO A CA 1
ATOM 1263 C C . PRO A 1 172 ? -8.481 -12.842 -5.102 1.00 95.56 172 PRO A C 1
ATOM 1265 O O . PRO A 1 172 ? -7.786 -11.987 -5.649 1.00 95.56 172 PRO A O 1
ATOM 1268 N N . LEU A 1 173 ? -8.163 -13.374 -3.920 1.00 97.56 173 LEU A N 1
ATOM 1269 C CA . LEU A 1 173 ? -6.835 -13.222 -3.325 1.00 97.56 173 LEU A CA 1
ATOM 1270 C C . LEU A 1 173 ? -5.817 -13.977 -4.202 1.00 97.56 173 LEU A C 1
ATOM 1272 O O . LEU A 1 173 ? -6.068 -15.147 -4.506 1.00 97.56 173 LEU A O 1
ATOM 1276 N N . PRO A 1 174 ? -4.679 -13.369 -4.590 1.00 97.62 174 PRO A N 1
ATOM 1277 C CA . PRO A 1 174 ? -3.616 -14.070 -5.308 1.00 97.62 174 PRO A CA 1
ATOM 1278 C C . PRO A 1 174 ? -3.175 -15.374 -4.630 1.00 97.62 174 PRO A C 1
ATOM 1280 O O . PRO A 1 174 ? -3.254 -15.495 -3.406 1.00 97.62 174 PRO A O 1
ATOM 1283 N N . ALA A 1 175 ? -2.665 -16.341 -5.397 1.00 96.50 175 ALA A N 1
ATOM 1284 C CA . ALA A 1 175 ? -2.086 -17.581 -4.864 1.00 96.50 175 ALA A CA 1
ATOM 1285 C C . ALA A 1 175 ? -0.668 -17.351 -4.284 1.00 96.50 175 ALA A C 1
ATOM 1287 O O . ALA A 1 175 ? -0.021 -16.370 -4.666 1.00 96.50 175 ALA A O 1
ATOM 1288 N N . PRO A 1 176 ? -0.199 -18.131 -3.282 1.00 93.06 176 PRO A N 1
ATOM 1289 C CA . PRO A 1 176 ? 1.082 -17.856 -2.599 1.00 93.06 176 PRO A CA 1
ATOM 1290 C C . PRO A 1 176 ? 2.296 -17.981 -3.511 1.00 93.06 176 PRO A C 1
ATOM 1292 O O . PRO A 1 176 ? 3.314 -17.343 -3.283 1.00 93.06 176 PRO A O 1
ATOM 1295 N N . ASP A 1 177 ? 2.149 -18.784 -4.552 1.00 92.44 177 ASP A N 1
ATOM 1296 C CA . ASP A 1 177 ? 3.130 -19.100 -5.574 1.00 92.44 177 ASP A CA 1
ATOM 1297 C C . ASP A 1 177 ? 2.993 -18.238 -6.841 1.00 92.44 177 ASP A C 1
ATOM 1299 O O . ASP A 1 177 ? 3.763 -18.413 -7.790 1.00 92.44 177 ASP A O 1
ATOM 1303 N N . LEU A 1 178 ? 2.050 -17.285 -6.875 1.00 92.44 178 LEU A N 1
ATOM 1304 C CA . LEU A 1 178 ? 1.919 -16.360 -7.998 1.00 92.44 178 LEU A CA 1
ATOM 1305 C C . LEU A 1 178 ? 3.245 -15.607 -8.187 1.00 92.44 178 LEU A C 1
ATOM 1307 O O . LEU A 1 178 ? 3.699 -14.903 -7.292 1.00 92.44 178 LEU A O 1
ATOM 1311 N N . LEU A 1 179 ? 3.859 -15.760 -9.364 1.00 87.00 179 LEU A N 1
ATOM 1312 C CA . LEU A 1 179 ? 5.176 -15.203 -9.718 1.00 87.00 179 LEU A CA 1
ATOM 1313 C C . LEU A 1 179 ? 6.370 -15.731 -8.888 1.00 87.00 179 LEU A C 1
ATOM 1315 O O . LEU A 1 179 ? 7.465 -15.177 -8.989 1.00 87.00 179 LEU A O 1
ATOM 1319 N N . ALA A 1 180 ? 6.220 -16.830 -8.136 1.00 80.44 180 ALA A N 1
ATOM 1320 C CA . ALA A 1 180 ? 7.327 -17.446 -7.390 1.00 80.44 180 ALA A CA 1
ATOM 1321 C C . ALA A 1 180 ? 8.422 -18.022 -8.311 1.00 80.44 180 ALA A C 1
ATOM 1323 O O . ALA A 1 180 ? 9.606 -18.026 -7.967 1.00 80.44 180 ALA A O 1
ATOM 1324 N N . ALA A 1 181 ? 8.052 -18.451 -9.521 1.00 68.75 181 ALA A N 1
ATOM 1325 C CA . ALA A 1 181 ? 9.003 -18.784 -10.573 1.00 68.75 181 ALA A CA 1
ATOM 1326 C C . ALA A 1 181 ? 9.555 -17.491 -11.202 1.00 68.75 181 ALA A C 1
ATOM 1328 O O . ALA A 1 181 ? 9.094 -17.047 -12.253 1.00 68.75 181 ALA A O 1
ATOM 1329 N N . ARG A 1 182 ? 10.547 -16.861 -10.560 1.00 56.47 182 ARG A N 1
ATOM 1330 C CA . ARG A 1 182 ? 11.303 -15.766 -11.187 1.00 56.47 182 ARG A CA 1
ATOM 1331 C C . ARG A 1 182 ? 11.941 -16.285 -12.487 1.00 56.47 182 ARG A C 1
ATOM 1333 O O . ARG A 1 182 ? 12.708 -17.252 -12.422 1.00 56.47 182 ARG A O 1
ATOM 1340 N N . PRO A 1 183 ? 11.739 -15.642 -13.653 1.00 45.56 183 PRO A N 1
ATOM 1341 C CA . PRO A 1 183 ? 12.713 -15.773 -14.719 1.00 45.56 183 PRO A CA 1
ATOM 1342 C C . PRO A 1 183 ? 14.038 -15.269 -14.149 1.00 45.56 183 PRO A C 1
ATOM 1344 O O . PRO A 1 183 ? 14.126 -14.147 -13.648 1.00 45.56 183 PRO A O 1
ATOM 1347 N N . ARG A 1 184 ? 15.059 -16.129 -14.156 1.00 41.75 184 ARG A N 1
ATOM 1348 C CA . ARG A 1 184 ? 16.417 -15.731 -13.796 1.00 41.75 184 ARG A CA 1
ATOM 1349 C C . ARG A 1 184 ? 16.799 -14.591 -14.737 1.00 41.75 184 ARG A C 1
ATOM 1351 O O . ARG A 1 184 ? 17.026 -14.832 -15.919 1.00 41.75 184 ARG A O 1
ATOM 1358 N N . HIS A 1 185 ? 16.889 -13.364 -14.230 1.00 48.62 185 HIS A N 1
ATOM 1359 C CA . HIS A 1 185 ? 17.738 -12.369 -14.866 1.00 48.62 185 HIS A CA 1
ATOM 1360 C C . HIS A 1 185 ? 19.167 -12.870 -14.674 1.00 48.62 185 HIS A C 1
ATOM 1362 O O . HIS A 1 185 ? 19.804 -12.632 -13.653 1.00 48.62 185 HIS A O 1
ATOM 1368 N N . GLY A 1 186 ? 19.609 -13.705 -15.616 1.00 35.66 186 GLY A N 1
ATOM 1369 C CA . GLY A 1 186 ? 20.980 -14.161 -15.698 1.00 35.66 186 GLY A CA 1
ATOM 1370 C C . GLY A 1 186 ? 21.862 -12.948 -15.921 1.00 35.66 186 GLY 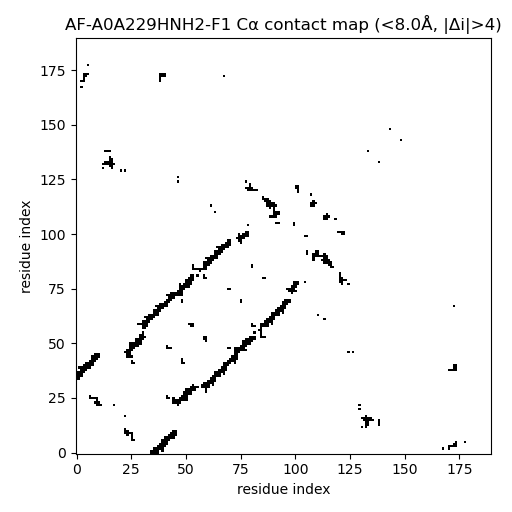A C 1
ATOM 1371 O O . GLY A 1 186 ? 21.965 -12.449 -17.037 1.00 35.66 186 GLY A O 1
ATOM 1372 N N . ALA A 1 187 ? 22.505 -12.491 -14.853 1.00 42.47 187 ALA A N 1
ATOM 1373 C CA . ALA A 1 187 ? 23.752 -11.758 -14.939 1.00 42.47 187 ALA A CA 1
ATOM 1374 C C . ALA A 1 187 ? 24.827 -12.728 -15.453 1.00 42.47 187 ALA A C 1
ATOM 1376 O O . ALA A 1 187 ? 25.629 -13.260 -14.694 1.00 42.47 187 ALA A O 1
ATOM 1377 N N . THR A 1 188 ? 24.800 -13.030 -16.748 1.00 42.97 188 THR A N 1
ATOM 1378 C CA . THR A 1 188 ? 25.906 -13.691 -17.439 1.00 42.97 188 THR A CA 1
ATOM 1379 C C . THR A 1 188 ? 26.036 -13.078 -18.822 1.00 42.97 188 THR A C 1
ATOM 1381 O O . THR A 1 188 ? 25.241 -13.377 -19.710 1.00 42.97 188 THR A O 1
ATOM 1384 N N . GLY A 1 189 ? 27.044 -12.229 -19.000 1.00 38.47 189 GLY A N 1
ATOM 1385 C CA . GLY A 1 189 ? 27.373 -11.665 -20.304 1.00 38.47 189 GLY A CA 1
ATOM 1386 C C . GLY A 1 189 ? 28.468 -10.610 -20.229 1.00 38.47 189 GLY A C 1
ATOM 1387 O O . GLY A 1 189 ? 28.156 -9.451 -20.436 1.00 38.47 189 GLY A O 1
ATOM 1388 N N . ARG A 1 190 ? 29.674 -11.076 -19.869 1.00 36.03 190 ARG A N 1
ATOM 1389 C CA . ARG A 1 190 ? 31.035 -10.532 -20.083 1.00 36.03 190 ARG A CA 1
ATOM 1390 C C . ARG A 1 190 ? 31.223 -9.032 -20.301 1.00 36.03 190 ARG A C 1
ATOM 1392 O O . ARG A 1 190 ? 30.786 -8.527 -21.353 1.00 36.03 190 ARG A O 1
#

Radius of gyration: 19.38 Å; Cα contacts (8 Å, |Δi|>4): 396; chains: 1; bounding box: 49×38×54 Å

Sequence (190 aa):
MVAGNLVSDNNARDTPEQADGGFGIGIGIAGGQHNALLRNRVSGNSRAGIVLSSYEDVPPLGNRLEHNTLSDNAVDIPYQRSPRSPGQGNCLRGNTLHRTLPEDLPRTARCPGGNSRSSAPAPRTRTAPPPAGIAFLDVTPPPARPQLPHARTAPATPALHLPGDVHPDRVPLPAPDLLAARPRHGATGR

Secondary structure (DSSP, 8-state):
-EES-EEE----SSSBP-TT--TTEEEEEES-BS-EEES-EEE--SSEEEEEE-BTTB--BS-EEES-EEES-S-SEEEE--SSS--B--EEES-B-S-EESTTHHHHTBTTT---TTSPPPPPP-PPPPP--B-GGGSPPPPP-TT-TTTTTPPP----S------GGG-PPPPTTTT-S---------